Protein AF-A0A9E4J8Y2-F1 (afdb_monomer_lite)

Sequence (216 aa):
MSAHEHIAGLGPKTTKPQLNTAADLRTLRLSPTEGFVLSRVDGYTSYGDICNLTGLGAPATLDILKKLKAVGVIFNPGEVPIVPSPIPAPAPPPPAPEPPARGRKPTAPPDSVLARLDDGSPVDPVALEEGPDLDELVKMRLLRVSRRLPSLAPHELLGVPADADAKTLKKAYFAASKELHPDRFFGKNLGTFRSLLERLFRAISEAFETLEKKHG

pLDDT: mean 73.36, std 14.04, range [34.84, 87.12]

Structure (mmCIF, N/CA/C/O backbone):
data_AF-A0A9E4J8Y2-F1
#
_entry.id   AF-A0A9E4J8Y2-F1
#
loop_
_atom_site.group_PDB
_atom_site.id
_atom_site.type_symbol
_atom_site.label_atom_id
_atom_site.label_alt_id
_atom_site.label_comp_id
_atom_site.label_asym_id
_atom_site.label_entity_id
_atom_site.label_seq_id
_atom_site.pdbx_PDB_ins_code
_atom_site.Cartn_x
_atom_site.Cartn_y
_atom_site.Cartn_z
_atom_site.occupancy
_atom_site.B_iso_or_equiv
_atom_site.auth_seq_id
_atom_site.auth_comp_id
_atom_site.auth_asym_id
_atom_site.auth_atom_id
_atom_site.pdbx_PDB_model_num
ATOM 1 N N . MET A 1 1 ? -6.313 16.770 44.044 1.00 34.84 1 MET A N 1
ATOM 2 C CA . MET A 1 1 ? -6.998 17.185 42.803 1.00 34.84 1 MET A CA 1
ATOM 3 C C . MET A 1 1 ? -6.290 16.502 41.646 1.00 34.84 1 MET A C 1
ATOM 5 O O . MET A 1 1 ? -5.291 17.019 41.166 1.00 34.84 1 MET A O 1
ATOM 9 N N . SER A 1 2 ? -6.706 15.288 41.289 1.00 37.28 2 SER A N 1
ATOM 10 C CA . SER A 1 2 ? -6.032 14.524 40.235 1.00 37.28 2 SER A CA 1
ATOM 11 C C . SER A 1 2 ? -6.645 14.915 38.901 1.00 37.28 2 SER A C 1
ATOM 13 O O . SER A 1 2 ? -7.826 14.670 38.668 1.00 37.28 2 SER A O 1
ATOM 15 N N . ALA A 1 3 ? -5.854 15.611 38.088 1.00 40.41 3 ALA A N 1
ATOM 16 C CA . ALA A 1 3 ? -6.246 16.117 36.786 1.00 40.41 3 ALA A CA 1
ATOM 17 C C . ALA A 1 3 ? -6.870 14.995 35.948 1.00 40.41 3 ALA A C 1
ATOM 19 O O . ALA A 1 3 ? -6.251 13.956 35.718 1.00 40.41 3 ALA A O 1
ATOM 20 N N . HIS A 1 4 ? -8.105 15.207 35.502 1.00 47.97 4 HIS A N 1
ATOM 21 C CA . HIS A 1 4 ? -8.747 14.366 34.506 1.00 47.97 4 HIS A CA 1
ATOM 22 C C . HIS A 1 4 ? -7.995 14.550 33.184 1.00 47.97 4 HIS A C 1
ATOM 24 O O . HIS A 1 4 ? -8.364 15.388 32.365 1.00 47.97 4 HIS A O 1
ATOM 30 N N . GLU A 1 5 ? -6.897 13.817 32.996 1.00 63.47 5 GLU A N 1
ATOM 31 C CA . GLU A 1 5 ? -6.204 13.798 31.715 1.00 63.47 5 GLU A CA 1
ATOM 32 C C . GLU A 1 5 ? -7.178 13.282 30.655 1.00 63.47 5 GLU A C 1
ATOM 34 O O . GLU A 1 5 ? -7.681 12.156 30.711 1.00 63.47 5 GLU A O 1
ATOM 39 N N . HIS A 1 6 ? -7.481 14.158 29.710 1.00 68.25 6 HIS A N 1
ATOM 40 C CA . HIS A 1 6 ? -8.411 13.910 28.629 1.00 68.25 6 HIS A CA 1
ATOM 41 C C . HIS A 1 6 ? -7.607 13.547 27.381 1.00 68.25 6 HIS A C 1
ATOM 43 O O . HIS A 1 6 ? -6.711 14.288 26.978 1.00 68.25 6 HIS A O 1
ATOM 49 N N . ILE A 1 7 ? -7.907 12.409 26.760 1.00 69.06 7 ILE A N 1
ATOM 50 C CA . ILE A 1 7 ? -7.276 11.987 25.512 1.00 69.06 7 ILE A CA 1
ATOM 51 C C . ILE A 1 7 ? -8.151 12.449 24.350 1.00 69.06 7 ILE A C 1
ATOM 53 O O . ILE A 1 7 ? -9.291 12.001 24.200 1.00 69.06 7 ILE A O 1
ATOM 57 N N . ALA A 1 8 ? -7.596 13.288 23.476 1.00 66.31 8 ALA A N 1
ATOM 58 C CA . ALA A 1 8 ? -8.262 13.686 22.241 1.00 66.31 8 ALA A CA 1
ATOM 59 C C . ALA A 1 8 ? -8.677 12.449 21.412 1.00 66.31 8 ALA A C 1
ATOM 61 O O . ALA A 1 8 ? -7.833 11.631 21.041 1.00 66.31 8 ALA A O 1
ATOM 62 N N . GLY A 1 9 ? -9.980 12.307 21.146 1.00 65.25 9 GLY A N 1
ATOM 63 C CA . GLY A 1 9 ? -10.568 11.217 20.352 1.00 65.25 9 GLY A CA 1
ATOM 64 C C . GLY A 1 9 ? -11.009 9.967 21.131 1.00 65.25 9 GLY A C 1
ATOM 65 O O . GLY A 1 9 ? -11.830 9.208 20.622 1.00 65.25 9 GLY A O 1
ATOM 66 N N . LEU A 1 10 ? -10.538 9.760 22.367 1.00 70.88 10 LEU A N 1
ATOM 67 C CA . LEU A 1 10 ? -10.925 8.609 23.208 1.00 70.88 10 LEU A CA 1
ATOM 68 C C . LEU A 1 10 ? -11.749 9.018 24.435 1.00 70.88 10 LEU A C 1
ATOM 70 O O . LEU A 1 10 ? -12.584 8.239 24.895 1.00 70.88 10 LEU A O 1
ATOM 74 N N . GLY A 1 11 ? -11.578 10.255 24.910 1.00 74.06 11 GLY A N 1
ATOM 75 C CA . GLY A 1 11 ? -12.232 10.777 26.105 1.00 74.06 11 GLY A CA 1
ATOM 76 C C . GLY A 1 11 ? -11.319 10.719 27.338 1.00 74.06 11 GLY A C 1
ATOM 77 O O . GLY A 1 11 ? -10.093 10.718 27.202 1.00 74.06 11 GLY A O 1
ATOM 78 N N . PRO A 1 12 ? -11.881 10.705 28.557 1.00 78.06 12 PRO A N 1
ATOM 79 C CA . PRO A 1 12 ? -11.105 10.634 29.795 1.00 78.06 12 PRO A CA 1
ATOM 80 C C . PRO A 1 12 ? -10.169 9.416 29.833 1.00 78.06 12 PRO A C 1
ATOM 82 O O . PRO A 1 12 ? -10.586 8.307 29.506 1.00 78.06 12 PRO A O 1
ATOM 85 N N . LYS A 1 13 ? -8.931 9.569 30.326 1.00 76.38 13 LYS A N 1
ATOM 86 C CA . LYS A 1 13 ? -8.021 8.424 30.558 1.00 76.38 13 LYS A CA 1
ATOM 87 C C . LYS A 1 13 ? -8.615 7.354 31.480 1.00 76.38 13 LYS A C 1
ATOM 89 O O . LYS A 1 13 ? -8.242 6.191 31.380 1.00 76.38 13 LYS A O 1
ATOM 94 N N . THR A 1 14 ? -9.536 7.744 32.360 1.00 79.56 14 THR A N 1
ATOM 95 C CA . THR A 1 14 ? -10.239 6.860 33.301 1.00 79.56 14 THR A CA 1
ATOM 96 C C . THR A 1 14 ? -11.396 6.089 32.664 1.00 79.56 14 THR A C 1
ATOM 98 O O . THR A 1 14 ? -11.996 5.234 33.318 1.00 79.56 14 THR A O 1
ATOM 101 N N . THR A 1 15 ? -11.733 6.374 31.405 1.00 81.75 15 THR A N 1
ATOM 102 C CA . THR A 1 15 ? -12.774 5.655 30.677 1.00 81.75 15 THR A CA 1
ATOM 103 C C . THR A 1 15 ? -12.332 4.225 30.403 1.00 81.75 15 THR A C 1
ATOM 105 O O . THR A 1 15 ? -11.185 3.975 30.033 1.00 81.75 15 THR A O 1
ATOM 108 N N . LYS A 1 16 ? -13.263 3.292 30.604 1.00 85.56 16 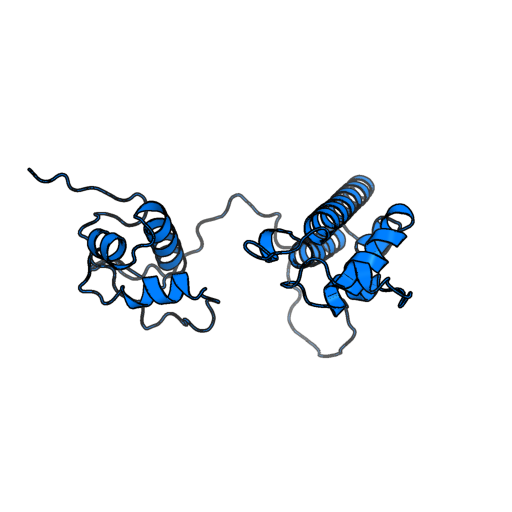LYS A N 1
ATOM 109 C CA . LYS A 1 16 ? -13.059 1.853 30.444 1.00 85.56 16 LYS A CA 1
ATOM 110 C C . LYS A 1 16 ? -13.627 1.405 29.101 1.00 85.56 16 LYS A C 1
ATOM 112 O O . LYS A 1 16 ? -14.838 1.200 29.031 1.00 85.56 16 LYS A O 1
ATOM 117 N N . PRO A 1 17 ? -12.820 1.330 28.030 1.00 84.44 17 PRO A N 1
ATOM 118 C CA . PRO A 1 17 ? -13.317 0.906 26.728 1.00 84.44 17 PRO A CA 1
ATOM 119 C C . PRO A 1 17 ? -13.880 -0.513 26.787 1.00 84.44 17 PRO A C 1
ATOM 121 O O . PRO A 1 17 ? -13.331 -1.386 27.459 1.00 84.44 17 PRO A O 1
ATOM 124 N N . GLN A 1 18 ? -14.956 -0.740 26.045 1.00 82.19 18 GLN A N 1
ATOM 125 C CA . GLN A 1 18 ? -15.570 -2.047 25.858 1.00 82.19 18 GLN A CA 1
ATOM 126 C C . GLN A 1 18 ? -15.318 -2.541 24.438 1.00 82.19 18 GLN A C 1
ATOM 128 O O . GLN A 1 18 ? -15.310 -1.759 23.486 1.00 82.19 18 GLN A O 1
ATOM 133 N N . LEU A 1 19 ? -15.104 -3.849 24.305 1.00 81.19 19 LEU A N 1
ATOM 134 C CA . LEU A 1 19 ? -14.936 -4.506 23.017 1.00 81.19 19 LEU A CA 1
ATOM 135 C C . LEU A 1 19 ? -16.291 -4.674 22.327 1.00 81.19 19 LEU A C 1
ATOM 137 O O . LEU A 1 19 ? -17.228 -5.230 22.900 1.00 81.19 19 LEU A O 1
ATOM 141 N N . ASN A 1 20 ? -16.370 -4.262 21.065 1.00 79.56 20 ASN A N 1
ATOM 142 C CA . ASN A 1 20 ? -17.491 -4.567 20.192 1.00 79.56 20 ASN A CA 1
ATOM 143 C C . ASN A 1 20 ? -17.433 -6.033 19.767 1.00 79.56 20 ASN A C 1
ATOM 145 O O . ASN A 1 20 ? -16.730 -6.402 18.829 1.00 79.56 20 ASN A O 1
ATOM 149 N N . THR A 1 21 ? -18.211 -6.868 20.448 1.00 68.94 21 THR A N 1
ATOM 150 C CA . THR A 1 21 ? -18.338 -8.296 20.136 1.00 68.94 21 THR A CA 1
ATOM 151 C C . THR A 1 21 ? -18.982 -8.560 18.774 1.00 68.94 21 THR A C 1
ATOM 153 O O . THR A 1 21 ? -18.827 -9.656 18.242 1.00 68.94 21 THR A O 1
ATOM 156 N N . ALA A 1 22 ? -19.665 -7.571 18.184 1.00 65.75 22 ALA A N 1
ATOM 157 C CA . ALA A 1 22 ? -20.210 -7.654 16.830 1.00 65.75 22 ALA A CA 1
ATOM 158 C C . ALA A 1 22 ? -19.190 -7.280 15.739 1.00 65.75 22 ALA A C 1
ATOM 160 O O . ALA A 1 22 ? -19.464 -7.483 14.556 1.00 65.75 22 ALA A O 1
ATOM 161 N N . ALA A 1 23 ? -18.026 -6.729 16.102 1.00 67.31 23 ALA A N 1
ATOM 162 C CA . ALA A 1 23 ? -16.981 -6.411 15.138 1.00 67.31 23 ALA A CA 1
ATOM 163 C C . ALA A 1 23 ? -16.259 -7.689 14.685 1.00 67.31 23 ALA A C 1
ATOM 165 O O . ALA A 1 23 ? -15.755 -8.460 15.504 1.00 67.31 23 ALA A O 1
ATOM 166 N N . ASP A 1 24 ? -16.157 -7.900 13.370 1.00 68.19 24 ASP A N 1
ATOM 167 C CA . ASP A 1 24 ? -15.422 -9.045 12.833 1.00 68.19 24 ASP A CA 1
ATOM 168 C C . ASP A 1 24 ? -13.910 -8.777 12.826 1.00 68.19 24 ASP A C 1
ATOM 170 O O . ASP A 1 24 ? -13.328 -8.277 11.856 1.00 68.19 24 ASP A O 1
ATOM 174 N N . LEU A 1 25 ? -13.263 -9.166 13.924 1.00 66.31 25 LEU A N 1
ATOM 175 C CA . LEU A 1 25 ? -11.817 -9.056 14.124 1.00 66.31 25 LEU A CA 1
ATOM 176 C C . LEU A 1 25 ? -10.987 -9.814 13.079 1.00 66.31 25 LEU A C 1
ATOM 178 O O . LEU A 1 25 ? -9.799 -9.541 12.955 1.00 66.31 25 LEU A O 1
ATOM 182 N N . ARG A 1 26 ? -11.565 -10.765 12.329 1.00 60.31 26 ARG A N 1
ATOM 183 C CA . ARG A 1 26 ? -10.839 -11.508 11.280 1.00 60.31 26 ARG A CA 1
ATOM 184 C C . ARG A 1 26 ? -10.662 -10.684 10.010 1.00 60.31 26 ARG A C 1
ATOM 186 O O . ARG A 1 26 ? -9.746 -10.940 9.230 1.00 60.31 26 ARG A O 1
ATOM 193 N N . THR A 1 27 ? -11.544 -9.711 9.798 1.00 57.59 27 THR A N 1
ATOM 194 C CA . THR A 1 27 ? -11.498 -8.809 8.641 1.00 57.59 27 THR A CA 1
ATOM 195 C C . THR A 1 27 ? -10.563 -7.628 8.881 1.00 57.59 27 THR A C 1
ATOM 197 O O . THR A 1 27 ? -9.881 -7.184 7.953 1.00 57.59 27 THR A O 1
ATOM 200 N N . LEU A 1 28 ? -10.439 -7.181 10.136 1.00 65.69 28 LEU A N 1
ATOM 201 C CA . LEU A 1 28 ? -9.354 -6.307 10.557 1.00 65.69 28 LEU A CA 1
ATOM 202 C C . LEU A 1 28 ? -8.075 -7.135 10.595 1.00 65.69 28 LEU A C 1
ATOM 204 O O . LEU A 1 28 ? -7.859 -7.927 11.502 1.00 65.69 28 LEU A O 1
ATOM 208 N N . ARG A 1 29 ? -7.196 -6.960 9.613 1.00 67.50 29 ARG A N 1
ATOM 209 C CA . ARG A 1 29 ? -5.828 -7.498 9.649 1.00 67.50 29 ARG A CA 1
ATOM 210 C C . ARG A 1 29 ? -5.037 -6.819 10.782 1.00 67.50 29 ARG A C 1
ATOM 212 O O . ARG A 1 29 ? -4.222 -5.946 10.511 1.00 67.50 29 ARG A O 1
ATOM 219 N N . LEU A 1 30 ? -5.311 -7.185 12.034 1.00 74.62 30 LEU A N 1
ATOM 220 C CA . LEU A 1 30 ? -4.632 -6.659 13.214 1.00 74.62 30 LEU A CA 1
ATOM 221 C C . LEU A 1 30 ? -3.191 -7.168 13.240 1.00 74.62 30 LEU A C 1
ATOM 223 O O . LEU A 1 30 ? -2.932 -8.358 13.045 1.00 74.62 30 LEU A O 1
ATOM 227 N N . SER A 1 31 ? -2.252 -6.272 13.512 1.00 77.69 31 SER A N 1
ATOM 228 C CA . SER A 1 31 ? -0.890 -6.658 13.877 1.00 77.69 31 SER A CA 1
ATOM 229 C C . SER A 1 31 ? -0.869 -7.363 15.246 1.00 77.69 31 SER A C 1
ATOM 231 O O . SER A 1 31 ? -1.790 -7.181 16.048 1.00 77.69 31 SER A O 1
ATOM 233 N N . PRO A 1 32 ? 0.188 -8.134 15.573 1.00 76.44 32 PRO A N 1
ATOM 234 C CA . PRO A 1 32 ? 0.332 -8.749 16.897 1.00 76.44 32 PRO A CA 1
ATOM 235 C C . PRO A 1 32 ? 0.245 -7.731 18.042 1.00 76.44 32 PRO A C 1
ATOM 237 O O . PRO A 1 32 ? -0.377 -7.997 19.067 1.00 76.44 32 PRO A O 1
ATOM 240 N N . THR A 1 33 ? 0.811 -6.538 17.839 1.00 78.50 33 THR A N 1
ATOM 241 C CA . THR A 1 33 ? 0.774 -5.433 18.802 1.00 78.50 33 THR A CA 1
ATOM 242 C C . THR A 1 33 ? -0.643 -4.898 18.995 1.00 78.50 33 THR A C 1
ATOM 244 O O . THR A 1 33 ? -1.082 -4.712 20.126 1.00 78.50 33 THR A O 1
ATOM 247 N N . GLU A 1 34 ? -1.393 -4.692 17.911 1.00 80.94 34 GLU A N 1
ATOM 248 C CA . GLU A 1 34 ? -2.788 -4.238 17.989 1.00 80.94 34 GLU A CA 1
ATOM 249 C C . GLU A 1 34 ? -3.694 -5.297 18.619 1.00 80.94 34 GLU A C 1
ATOM 251 O O . GLU A 1 34 ? -4.524 -4.959 19.458 1.00 80.94 34 GLU A O 1
ATOM 256 N N . GLY A 1 35 ? -3.498 -6.575 18.281 1.00 81.88 35 GLY A N 1
ATOM 257 C CA . GLY A 1 35 ? -4.209 -7.690 18.907 1.00 81.88 35 GLY A CA 1
ATOM 258 C C . GLY A 1 35 ? -3.924 -7.799 20.406 1.00 81.88 35 GLY A C 1
ATOM 259 O O . GLY A 1 35 ? -4.837 -8.056 21.186 1.00 81.88 35 GLY A O 1
ATOM 260 N N . PHE A 1 36 ? -2.686 -7.531 20.826 1.00 82.12 36 PHE A N 1
ATOM 261 C CA . PHE A 1 36 ? -2.307 -7.507 22.238 1.00 82.12 36 PHE A CA 1
ATOM 262 C C . PHE A 1 36 ? -2.915 -6.322 22.997 1.00 82.12 36 PHE A C 1
ATOM 264 O O . PHE A 1 36 ? -3.416 -6.503 24.102 1.00 82.12 36 PHE A O 1
ATOM 271 N N . VAL A 1 37 ? -2.919 -5.114 22.422 1.00 84.75 37 VAL A N 1
ATOM 272 C CA . VAL A 1 37 ? -3.604 -3.960 23.035 1.00 84.75 37 VAL A CA 1
ATOM 273 C C . VAL A 1 37 ? -5.108 -4.222 23.117 1.00 84.75 37 VAL A C 1
ATOM 275 O O . VAL A 1 37 ? -5.716 -3.977 24.157 1.00 84.75 37 VAL A O 1
ATOM 278 N N . LEU A 1 38 ? -5.699 -4.781 22.058 1.00 83.06 38 LEU A N 1
ATOM 279 C CA . LEU A 1 38 ? -7.112 -5.146 22.014 1.00 83.06 38 LEU A CA 1
ATOM 280 C C . LEU A 1 38 ? -7.469 -6.199 23.067 1.00 83.06 38 LEU A C 1
ATOM 282 O O . LEU A 1 38 ? -8.517 -6.094 23.694 1.00 83.06 38 LEU A O 1
ATOM 286 N N . SER A 1 39 ? -6.588 -7.169 23.328 1.00 81.75 39 SER A N 1
ATOM 287 C CA . SER A 1 39 ? -6.814 -8.178 24.368 1.00 81.75 39 SER A CA 1
ATOM 288 C C . SER A 1 39 ? -6.836 -7.594 25.785 1.00 81.75 39 SER A C 1
ATOM 290 O O . SER A 1 39 ? -7.228 -8.294 26.714 1.00 81.75 39 SER A O 1
ATOM 292 N N . ARG A 1 40 ? -6.380 -6.347 25.981 1.00 84.31 40 ARG A N 1
ATOM 293 C CA . ARG A 1 40 ? -6.486 -5.615 27.257 1.00 84.31 40 ARG A CA 1
ATOM 294 C C . ARG A 1 40 ? -7.765 -4.785 27.365 1.00 84.31 40 ARG A C 1
ATOM 296 O O . ARG A 1 40 ? -8.027 -4.225 28.424 1.00 84.31 40 ARG A O 1
ATOM 303 N N . VAL A 1 41 ? -8.552 -4.697 26.293 1.00 84.12 41 VAL A N 1
ATOM 304 C CA . VAL A 1 41 ? -9.855 -4.028 26.277 1.00 84.12 41 VAL A CA 1
ATOM 305 C C . VAL A 1 41 ? -10.921 -5.036 26.702 1.00 84.12 41 VAL A C 1
ATOM 307 O O . VAL A 1 41 ? -11.564 -5.686 25.884 1.00 84.12 41 VAL A O 1
ATOM 310 N N . ASP A 1 42 ? -11.075 -5.183 28.013 1.00 78.81 42 ASP A N 1
ATOM 311 C CA . ASP A 1 42 ? -11.992 -6.127 28.660 1.00 78.81 42 ASP A CA 1
ATOM 312 C C . ASP A 1 42 ? -13.250 -5.459 29.247 1.00 78.81 42 ASP A C 1
ATOM 314 O O . ASP A 1 42 ? -14.117 -6.138 29.793 1.00 78.81 42 ASP A O 1
ATOM 318 N N . GLY A 1 43 ? -13.369 -4.129 29.150 1.00 79.81 43 GLY A N 1
ATOM 319 C CA . GLY A 1 43 ? -14.459 -3.354 29.754 1.00 79.81 43 GLY A CA 1
ATOM 320 C C . GLY A 1 43 ? -14.239 -2.958 31.218 1.00 79.81 43 GLY A C 1
ATOM 321 O O . GLY A 1 43 ? -15.012 -2.156 31.748 1.00 79.81 43 GLY A O 1
ATOM 322 N N . TYR A 1 44 ? -13.186 -3.459 31.871 1.00 79.50 44 TYR A N 1
ATOM 323 C CA . TYR A 1 44 ? -12.857 -3.155 33.270 1.00 79.50 44 TYR A CA 1
ATOM 324 C C . TYR A 1 44 ? -11.597 -2.298 33.407 1.00 79.50 44 TYR A C 1
ATOM 326 O O . TYR A 1 44 ? -11.490 -1.522 34.365 1.00 79.50 44 TYR A O 1
ATOM 334 N N . THR A 1 45 ? -10.697 -2.391 32.431 1.00 82.00 45 THR A N 1
ATOM 335 C CA . THR A 1 45 ? -9.419 -1.678 32.370 1.00 82.00 45 THR A CA 1
ATOM 336 C C . THR A 1 45 ? -9.592 -0.293 31.739 1.00 82.00 45 THR A C 1
ATOM 338 O O . THR A 1 45 ? -10.234 -0.160 30.699 1.00 82.00 45 THR A O 1
ATOM 341 N N . SER A 1 46 ? -9.042 0.762 32.356 1.00 85.81 46 SER A N 1
ATOM 342 C CA . SER A 1 46 ? -9.116 2.126 31.806 1.00 85.81 46 SER A CA 1
ATOM 343 C C . SER A 1 46 ? -8.056 2.391 30.730 1.00 85.81 46 SER A C 1
ATOM 345 O O . SER A 1 46 ? -7.030 1.715 30.695 1.00 85.81 46 SER A O 1
ATOM 347 N N . TYR A 1 47 ? -8.243 3.398 29.867 1.00 82.94 47 TYR A N 1
ATOM 348 C CA . TYR A 1 47 ? -7.229 3.770 28.863 1.00 82.94 47 TYR A CA 1
ATOM 349 C C . TYR A 1 47 ? -5.846 4.045 29.475 1.00 82.94 47 TYR A C 1
ATOM 351 O O . TYR A 1 47 ? -4.828 3.663 28.895 1.00 82.94 47 TYR A O 1
ATOM 359 N N . GLY A 1 48 ? -5.803 4.683 30.649 1.00 78.38 48 GLY A N 1
ATOM 360 C CA . GLY A 1 48 ? -4.562 4.903 31.393 1.00 78.38 48 GLY A CA 1
ATOM 361 C C . GLY A 1 48 ? -3.913 3.592 31.843 1.00 78.38 48 GLY A C 1
ATOM 362 O O . GLY A 1 48 ? -2.718 3.391 31.626 1.00 78.38 48 GLY A O 1
ATOM 363 N N . ASP A 1 49 ? -4.705 2.668 32.385 1.00 80.62 49 ASP A N 1
ATOM 364 C CA . ASP A 1 49 ? -4.211 1.364 32.840 1.00 80.62 49 ASP A CA 1
ATOM 365 C C . ASP A 1 49 ? -3.737 0.495 31.667 1.00 80.62 49 ASP A C 1
ATOM 367 O O . ASP A 1 49 ? -2.696 -0.151 31.763 1.00 80.62 49 ASP A O 1
ATOM 371 N N . ILE A 1 50 ? -4.423 0.543 30.518 1.00 83.56 50 ILE A N 1
ATOM 372 C CA . ILE A 1 50 ? -4.003 -0.149 29.287 1.00 83.56 50 ILE A CA 1
ATOM 373 C C . ILE A 1 50 ? -2.628 0.360 28.824 1.00 83.56 50 ILE A C 1
ATOM 375 O O . ILE A 1 50 ? -1.771 -0.432 28.425 1.00 83.56 50 ILE A O 1
ATOM 379 N N . CYS A 1 51 ? -2.371 1.669 28.911 1.00 79.69 51 CYS A N 1
ATOM 380 C CA . CYS A 1 51 ? -1.062 2.238 28.570 1.00 79.69 51 CYS A CA 1
ATOM 381 C C . CYS A 1 51 ? 0.049 1.720 29.495 1.00 79.69 51 CYS A C 1
ATOM 383 O O . CYS A 1 51 ? 1.129 1.378 29.016 1.00 79.69 51 CYS A O 1
ATOM 385 N N . ASN A 1 52 ? -0.229 1.599 30.795 1.00 79.25 52 ASN A N 1
ATOM 386 C CA . ASN A 1 52 ? 0.725 1.073 31.775 1.00 79.25 52 ASN A CA 1
ATOM 387 C C . ASN A 1 52 ? 0.976 -0.435 31.594 1.00 79.25 52 ASN A C 1
ATOM 389 O O . ASN A 1 52 ? 2.104 -0.900 31.724 1.00 79.25 52 ASN A O 1
ATOM 393 N N . LEU A 1 53 ? -0.065 -1.199 31.256 1.00 76.12 53 LEU A N 1
ATOM 394 C CA . LEU A 1 53 ? -0.024 -2.660 31.135 1.00 76.12 53 LEU A CA 1
ATOM 395 C C . LEU A 1 53 ? 0.604 -3.173 29.835 1.00 76.12 53 LEU A C 1
ATOM 397 O O . LEU A 1 53 ? 1.016 -4.333 29.774 1.00 76.12 53 LEU A O 1
ATOM 401 N N . THR A 1 54 ? 0.621 -2.352 28.786 1.00 76.62 54 THR A N 1
ATOM 402 C CA . THR A 1 54 ? 1.123 -2.753 27.464 1.00 76.62 54 THR A CA 1
ATOM 403 C C . THR A 1 54 ? 2.634 -2.589 27.333 1.00 76.62 54 THR A C 1
ATOM 405 O O . THR A 1 54 ? 3.233 -3.249 26.493 1.00 76.62 54 THR A O 1
ATOM 408 N N . GLY A 1 55 ? 3.263 -1.733 28.149 1.00 74.00 55 GLY A N 1
ATOM 409 C CA . GLY A 1 55 ? 4.713 -1.486 28.120 1.00 74.00 55 GLY A CA 1
ATOM 410 C C . GLY A 1 55 ? 5.227 -0.796 26.846 1.00 74.00 55 GLY A C 1
ATOM 411 O O . GLY A 1 55 ? 6.415 -0.517 26.743 1.00 74.00 55 GLY A O 1
ATOM 412 N N . LEU A 1 56 ? 4.339 -0.487 25.893 1.00 72.06 56 LEU A N 1
ATOM 413 C CA . LEU A 1 56 ? 4.643 0.160 24.608 1.00 72.06 56 LEU A CA 1
ATOM 414 C C . LEU A 1 56 ? 4.799 1.686 24.729 1.00 72.06 56 LEU A C 1
ATOM 416 O O . LEU A 1 56 ? 5.248 2.347 23.795 1.00 72.06 56 LEU A O 1
ATOM 420 N N . GLY A 1 57 ? 4.415 2.245 25.878 1.00 75.25 57 GLY A N 1
ATOM 421 C CA . GLY A 1 57 ? 4.359 3.679 26.125 1.00 75.25 57 GLY A CA 1
ATOM 422 C C . GLY A 1 57 ? 3.010 4.295 25.746 1.00 75.25 57 GLY A C 1
ATOM 423 O O . GLY A 1 57 ? 2.330 3.866 24.814 1.00 75.25 57 GLY A O 1
ATOM 424 N N . ALA A 1 58 ? 2.633 5.350 26.473 1.00 73.00 58 ALA A N 1
ATOM 425 C CA . ALA A 1 58 ? 1.367 6.053 26.282 1.00 73.00 58 ALA A CA 1
ATOM 426 C C . ALA A 1 58 ? 1.082 6.482 24.823 1.00 73.00 58 ALA A C 1
ATOM 428 O O . ALA A 1 58 ? -0.015 6.200 24.354 1.00 73.00 58 ALA A O 1
ATOM 429 N N . PRO A 1 59 ? 1.998 7.112 24.058 1.00 74.62 59 PRO A N 1
ATOM 430 C CA . PRO A 1 59 ? 1.648 7.601 22.720 1.00 74.62 59 PRO A CA 1
ATOM 431 C C . PRO A 1 59 ? 1.310 6.469 21.737 1.00 74.62 59 PRO A C 1
ATOM 433 O O . PRO A 1 59 ? 0.292 6.542 21.052 1.00 74.62 59 PRO A O 1
ATOM 436 N N . ALA A 1 60 ? 2.100 5.391 21.725 1.00 76.38 60 ALA A N 1
ATOM 437 C CA . ALA A 1 60 ? 1.892 4.262 20.821 1.00 76.38 60 ALA A CA 1
ATOM 438 C C . ALA A 1 60 ? 0.588 3.507 21.130 1.00 76.38 60 ALA A C 1
ATOM 440 O O . ALA A 1 60 ? -0.195 3.207 20.226 1.00 76.38 60 ALA A O 1
ATOM 441 N N . THR A 1 61 ? 0.317 3.243 22.412 1.00 82.06 61 THR A N 1
ATOM 442 C CA . THR A 1 61 ? -0.906 2.549 22.837 1.00 82.06 61 THR A CA 1
ATOM 443 C C . THR A 1 61 ? -2.153 3.382 22.545 1.00 82.06 61 THR A C 1
ATOM 445 O O . THR A 1 61 ? -3.160 2.844 22.083 1.00 82.06 61 THR A O 1
ATOM 448 N N . LEU A 1 62 ? -2.092 4.702 22.740 1.00 81.50 62 LEU A N 1
ATOM 449 C CA . LEU A 1 62 ? -3.211 5.597 22.440 1.00 81.50 62 LEU A CA 1
ATOM 450 C C . LEU A 1 62 ? -3.525 5.665 20.943 1.00 81.50 62 LEU A C 1
ATOM 452 O O . LEU A 1 62 ? -4.701 5.695 20.584 1.00 81.50 62 LEU A O 1
ATOM 456 N N . ASP A 1 63 ? -2.521 5.651 20.067 1.00 81.06 63 ASP A N 1
ATOM 457 C CA . ASP A 1 63 ? -2.758 5.630 18.619 1.00 81.06 63 ASP A CA 1
ATOM 458 C C . ASP A 1 63 ? -3.416 4.328 18.155 1.00 81.06 63 ASP A C 1
ATOM 460 O O . ASP A 1 63 ? -4.316 4.357 17.312 1.00 81.06 63 ASP A O 1
ATOM 464 N N . ILE A 1 64 ? -3.043 3.194 18.751 1.00 82.31 64 ILE A N 1
ATOM 465 C CA . ILE A 1 64 ? -3.710 1.910 18.505 1.00 82.31 64 ILE A CA 1
ATOM 466 C C . ILE A 1 64 ? -5.168 1.966 18.976 1.00 82.31 64 ILE A C 1
ATOM 468 O O . ILE A 1 64 ? -6.075 1.629 18.215 1.00 82.31 64 ILE A O 1
ATOM 472 N N . LEU A 1 65 ? -5.422 2.447 20.195 1.00 83.69 65 LEU A N 1
ATOM 473 C CA . LEU A 1 65 ? -6.778 2.567 20.741 1.00 83.69 65 LEU A CA 1
ATOM 474 C C . LEU A 1 65 ? -7.661 3.498 19.894 1.00 83.69 65 LEU A C 1
ATOM 476 O O . LEU A 1 65 ? -8.820 3.175 19.637 1.00 83.69 65 LEU A O 1
ATOM 480 N N . LYS A 1 66 ? -7.120 4.615 19.387 1.00 81.31 66 LYS A N 1
ATOM 481 C CA . LYS A 1 66 ? -7.836 5.513 18.460 1.00 81.31 66 LYS A CA 1
ATOM 482 C C . LYS A 1 66 ? -8.224 4.805 17.169 1.00 81.31 66 LYS A C 1
ATOM 484 O O . LYS A 1 66 ? -9.363 4.942 16.729 1.00 81.31 66 LYS A O 1
ATOM 489 N N . LYS 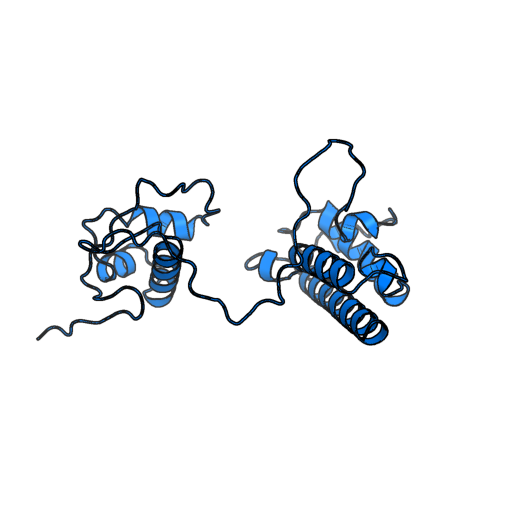A 1 67 ? -7.304 4.038 16.575 1.00 79.88 67 LYS A N 1
ATOM 490 C CA . LYS A 1 67 ? -7.588 3.243 15.371 1.00 79.88 67 LYS A CA 1
ATOM 491 C C . LYS A 1 67 ? -8.681 2.211 15.640 1.00 79.88 67 LYS A C 1
ATOM 493 O O . LYS A 1 67 ? -9.637 2.134 14.878 1.00 79.88 67 LYS A O 1
ATOM 498 N N . LEU A 1 68 ? -8.591 1.478 16.749 1.00 81.69 68 LEU A N 1
ATOM 499 C CA . LEU 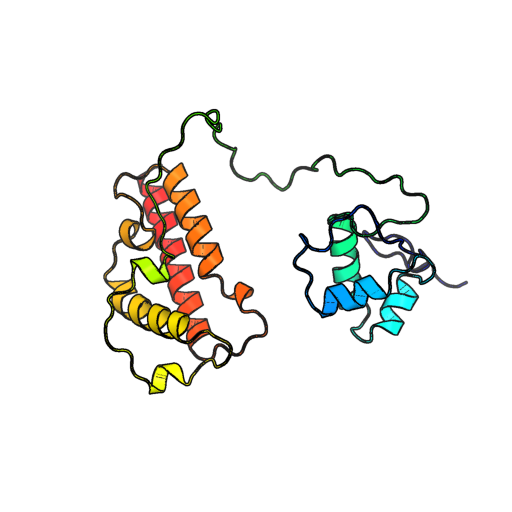A 1 68 ? -9.595 0.481 17.131 1.00 81.69 68 LEU A CA 1
ATOM 500 C C . LEU A 1 68 ? -10.978 1.114 17.352 1.00 81.69 68 LEU A C 1
ATOM 502 O O . LEU A 1 68 ? -11.982 0.541 16.928 1.00 81.69 68 LEU A O 1
ATOM 506 N N . LYS A 1 69 ? -11.041 2.312 17.949 1.00 79.31 69 LYS A N 1
ATOM 507 C CA . LYS A 1 69 ? -12.297 3.058 18.122 1.00 79.31 69 LYS A CA 1
ATOM 508 C C . LYS A 1 69 ? -12.853 3.548 16.783 1.00 79.31 69 LYS A C 1
ATOM 510 O O . LYS A 1 69 ? -14.041 3.395 16.530 1.00 79.31 69 LYS A O 1
ATOM 515 N N . ALA A 1 70 ? -12.003 4.079 15.903 1.00 74.25 70 ALA A N 1
ATOM 516 C CA . ALA A 1 70 ? -12.405 4.569 14.581 1.00 74.25 70 ALA A CA 1
ATOM 517 C C . ALA A 1 70 ? -12.981 3.464 13.682 1.00 74.25 70 ALA A C 1
ATOM 519 O O . ALA A 1 70 ? -13.885 3.715 12.892 1.00 74.25 70 ALA A O 1
ATOM 520 N N . VAL A 1 71 ? -12.478 2.237 13.825 1.00 72.75 71 VAL A N 1
ATOM 521 C CA . VAL A 1 71 ? -12.978 1.065 13.093 1.00 72.75 71 VAL A CA 1
ATOM 522 C C . VAL A 1 71 ? -14.215 0.445 13.771 1.00 72.75 71 VAL A C 1
ATOM 524 O O . VAL A 1 71 ? -14.824 -0.481 13.245 1.00 72.75 71 VAL A O 1
ATOM 527 N N . GLY A 1 72 ? -14.628 0.969 14.929 1.00 73.81 72 GLY A N 1
ATOM 528 C CA . GLY A 1 72 ? -15.803 0.496 15.661 1.00 73.81 72 GLY A CA 1
ATOM 529 C C . GLY A 1 72 ? -15.572 -0.818 16.406 1.00 73.81 72 GLY A C 1
ATOM 530 O O . GLY A 1 72 ? -16.531 -1.514 16.730 1.00 73.81 72 GLY A O 1
ATOM 531 N N . VAL A 1 73 ? -14.314 -1.173 16.675 1.00 81.69 73 VAL A N 1
ATOM 532 C CA . VAL A 1 73 ? -13.950 -2.384 17.423 1.00 81.69 73 VAL A CA 1
ATOM 533 C C . VAL A 1 73 ? -14.030 -2.159 18.928 1.00 81.69 73 VAL A C 1
ATOM 535 O O . VAL A 1 73 ? -14.279 -3.103 19.668 1.00 81.69 73 VAL A O 1
ATOM 538 N N . ILE A 1 74 ? -13.853 -0.923 19.395 1.00 83.19 74 ILE A N 1
ATOM 539 C CA . ILE A 1 74 ? -14.010 -0.563 20.808 1.00 83.19 74 ILE A CA 1
ATOM 540 C C . ILE A 1 74 ? -14.925 0.653 20.951 1.00 83.19 74 ILE A C 1
ATOM 542 O O . ILE A 1 74 ? -14.935 1.527 20.084 1.00 83.19 74 ILE A O 1
ATOM 546 N N . PHE A 1 75 ? -15.673 0.726 22.046 1.00 80.81 75 PHE A N 1
ATOM 547 C CA . PHE A 1 75 ? -16.605 1.816 22.341 1.00 80.81 75 PHE A CA 1
ATOM 548 C C . PHE A 1 75 ? -16.516 2.238 23.809 1.00 80.81 75 PHE A C 1
ATOM 550 O O . PHE A 1 75 ? -16.092 1.462 24.669 1.00 80.81 75 PHE A O 1
ATOM 557 N N . ASN A 1 76 ? -16.892 3.482 24.114 1.00 80.38 76 ASN A N 1
ATOM 558 C CA . ASN A 1 76 ? -16.955 3.938 25.500 1.00 80.38 76 ASN A CA 1
ATOM 559 C C . ASN A 1 76 ? -18.270 3.483 26.166 1.00 80.38 76 ASN A C 1
ATOM 561 O O . ASN A 1 76 ? -19.307 3.406 25.507 1.00 80.38 76 ASN A O 1
ATOM 565 N N . PRO A 1 77 ? -18.272 3.225 27.484 1.00 65.00 77 PRO A N 1
ATOM 566 C CA . PRO A 1 77 ? -19.468 2.824 28.212 1.00 65.00 77 PRO A CA 1
ATOM 567 C C . PRO A 1 77 ? -20.495 3.963 28.177 1.00 65.00 77 PRO A C 1
ATOM 569 O O . PRO A 1 77 ? -20.219 5.067 28.643 1.00 65.00 77 PRO A O 1
ATOM 572 N N . GLY A 1 78 ? -21.667 3.690 27.598 1.00 58.53 78 GLY A N 1
ATOM 573 C CA . GLY A 1 78 ? -22.735 4.674 27.389 1.00 58.53 78 GLY A CA 1
ATOM 574 C C . GLY A 1 78 ? -22.730 5.365 26.018 1.00 58.53 78 GLY A C 1
ATOM 575 O O . GLY A 1 78 ? -23.684 6.076 25.713 1.00 58.53 78 GLY A O 1
ATOM 576 N N . GLU A 1 79 ? -21.722 5.138 25.165 1.00 54.03 79 GLU A N 1
ATOM 577 C CA . GLU A 1 79 ? -21.823 5.470 23.738 1.00 54.03 79 GLU A CA 1
ATOM 578 C C . GLU A 1 79 ? -22.681 4.397 23.050 1.00 54.03 79 GLU A C 1
ATOM 580 O O . GLU A 1 79 ? -22.331 3.217 23.025 1.00 54.03 79 GLU A O 1
ATOM 585 N N . VAL A 1 80 ? -23.823 4.801 22.487 1.00 46.59 80 VAL A N 1
ATOM 586 C CA . VAL A 1 80 ? -24.573 3.964 21.541 1.00 46.59 80 VAL A CA 1
ATOM 587 C C . VAL A 1 80 ? -23.657 3.739 20.333 1.00 46.59 80 VAL A C 1
ATOM 589 O O . VAL A 1 80 ? -23.050 4.720 19.894 1.00 46.59 80 VAL A O 1
ATOM 592 N N . PRO A 1 81 ? -23.523 2.511 19.787 1.00 44.31 81 PRO A N 1
ATOM 593 C CA . PRO A 1 81 ? -22.709 2.281 18.605 1.00 44.31 81 PRO A CA 1
ATOM 594 C C . PRO A 1 81 ? -23.251 3.168 17.490 1.00 44.31 81 PRO A C 1
ATOM 596 O O . PRO A 1 81 ? -24.297 2.891 16.903 1.00 44.31 81 PRO A O 1
ATOM 599 N N . ILE A 1 82 ? -22.560 4.271 17.216 1.00 46.53 82 ILE A N 1
ATOM 600 C CA . ILE A 1 82 ? -22.775 5.012 15.990 1.00 46.53 82 ILE A CA 1
ATOM 601 C C . ILE A 1 82 ? -22.198 4.072 14.943 1.00 46.53 82 ILE A C 1
ATOM 603 O O . ILE A 1 82 ? -20.987 4.041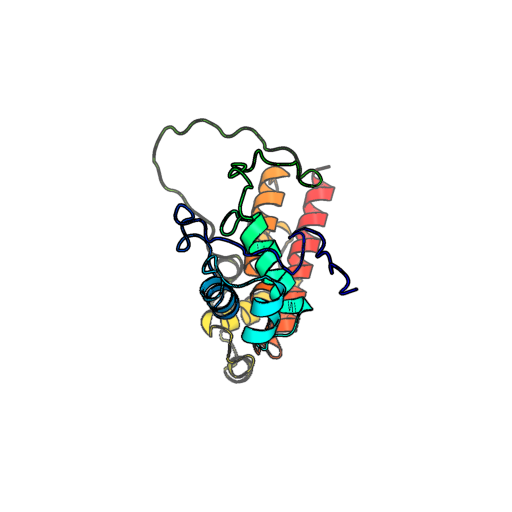 14.734 1.00 46.53 82 ILE A O 1
ATOM 607 N N . VAL A 1 83 ? -23.059 3.238 14.346 1.00 45.19 83 VAL A N 1
ATOM 608 C CA . VAL A 1 83 ? -22.809 2.704 13.006 1.00 45.19 83 VAL A CA 1
ATOM 609 C C . VAL A 1 83 ? -22.291 3.899 12.225 1.00 45.19 83 VAL A C 1
ATOM 611 O O . VAL A 1 83 ? -23.028 4.884 12.132 1.00 45.19 83 VAL A O 1
ATOM 614 N N . PRO A 1 84 ? -21.018 3.909 11.805 1.00 41.81 84 PRO A N 1
ATOM 615 C CA . PRO A 1 84 ? -20.440 5.110 11.250 1.00 41.81 84 PRO A CA 1
ATOM 616 C C . PRO A 1 84 ? -21.218 5.432 9.979 1.00 41.81 84 PRO A C 1
ATOM 618 O O . PRO A 1 84 ? -21.026 4.805 8.941 1.00 41.81 84 PRO A O 1
ATOM 621 N N . SER A 1 85 ? -22.116 6.415 10.064 1.00 43.38 85 SER A N 1
ATOM 622 C CA . SER A 1 85 ? -22.475 7.203 8.899 1.00 43.38 85 SER A CA 1
ATOM 623 C C . SER A 1 85 ? -21.156 7.797 8.418 1.00 43.38 85 SER A C 1
ATOM 625 O O . SER A 1 85 ? -20.467 8.442 9.215 1.00 43.38 85 SER A O 1
ATOM 627 N N . PRO A 1 86 ? -20.739 7.521 7.176 1.00 36.59 86 PRO A N 1
ATOM 628 C CA . PRO A 1 86 ? -19.424 7.904 6.698 1.00 36.59 86 PRO A CA 1
ATOM 629 C C . PRO A 1 86 ? -19.304 9.429 6.755 1.00 36.59 86 PRO A C 1
ATOM 631 O O . PRO A 1 86 ? -19.959 10.145 6.000 1.00 36.59 86 PRO A O 1
ATOM 634 N N . ILE A 1 87 ? -18.484 9.932 7.680 1.00 41.97 87 ILE A N 1
ATOM 635 C CA . ILE A 1 87 ? -18.050 11.330 7.679 1.00 41.97 87 ILE A CA 1
ATOM 636 C C . ILE A 1 87 ? -17.142 11.495 6.446 1.00 41.97 87 ILE A C 1
ATOM 638 O O . ILE A 1 87 ? -16.294 10.627 6.210 1.00 41.97 87 ILE A O 1
ATOM 642 N N . PRO A 1 88 ? -17.310 12.553 5.632 1.00 39.84 88 PRO A N 1
ATOM 643 C CA . PRO A 1 88 ? -16.573 12.696 4.389 1.00 39.84 88 PRO A CA 1
ATOM 644 C C . PRO A 1 88 ? -15.089 12.925 4.686 1.00 39.84 88 PRO A C 1
ATOM 646 O O . PRO A 1 88 ? -14.713 13.882 5.360 1.00 39.84 88 PRO A O 1
ATOM 649 N N . ALA A 1 89 ? -14.247 12.037 4.158 1.00 47.00 89 ALA A N 1
ATOM 650 C CA . ALA A 1 89 ? -12.822 12.281 3.981 1.00 47.00 89 ALA A CA 1
ATOM 651 C C . ALA A 1 89 ? -12.606 13.560 3.136 1.00 47.00 89 ALA A C 1
ATOM 653 O O . ALA A 1 89 ? -13.489 13.896 2.337 1.00 47.00 89 ALA A O 1
ATOM 654 N N . PRO A 1 90 ? -11.456 14.263 3.246 1.00 44.94 90 PRO A N 1
ATOM 655 C CA . PRO A 1 90 ? -11.100 15.288 2.265 1.00 44.94 90 PRO A CA 1
ATOM 656 C C . PRO A 1 90 ? -11.219 14.659 0.874 1.00 44.94 90 PRO A C 1
ATOM 658 O O . PRO A 1 90 ? -10.699 13.566 0.645 1.00 44.94 90 PRO A O 1
ATOM 661 N N . ALA A 1 91 ? -12.028 15.288 0.021 1.00 38.84 91 ALA A N 1
ATOM 662 C CA . ALA A 1 91 ? -12.710 14.618 -1.077 1.00 38.84 91 ALA A CA 1
ATOM 663 C C . ALA A 1 91 ? -11.759 13.773 -1.954 1.00 38.84 91 ALA A C 1
ATOM 665 O O . ALA A 1 91 ? -10.868 14.332 -2.599 1.00 38.84 91 ALA A O 1
ATOM 666 N N . PRO A 1 92 ? -11.951 12.443 -2.034 1.00 49.81 92 PRO A N 1
ATOM 667 C CA . PRO A 1 92 ? -11.408 11.662 -3.136 1.00 49.81 92 PRO A CA 1
ATOM 668 C C . PRO A 1 92 ? -12.112 12.093 -4.441 1.00 49.81 92 PRO A C 1
ATOM 670 O O . PRO A 1 92 ? -13.259 12.548 -4.392 1.00 49.81 92 PRO A O 1
ATOM 673 N N . PRO A 1 93 ? -11.467 11.981 -5.620 1.00 44.62 93 PRO A N 1
ATOM 674 C CA . PRO A 1 93 ? -12.116 12.301 -6.891 1.00 44.62 93 PRO A CA 1
ATOM 675 C C . PRO A 1 93 ? -13.386 11.445 -7.064 1.00 44.62 93 PRO A C 1
ATOM 677 O O . PRO A 1 93 ? -13.436 10.321 -6.556 1.00 44.62 93 PRO A O 1
ATOM 680 N N . PRO A 1 94 ? -14.430 11.961 -7.737 1.00 45.91 94 PRO A N 1
ATOM 681 C CA . PRO A 1 94 ? -15.765 11.379 -7.683 1.00 45.91 94 PRO A CA 1
ATOM 682 C C . PRO A 1 94 ? -15.790 9.934 -8.214 1.00 45.91 94 PRO A C 1
ATOM 684 O O . PRO A 1 94 ? -15.084 9.616 -9.178 1.00 45.91 94 PRO A O 1
ATOM 687 N N . PRO A 1 95 ? -16.618 9.051 -7.624 1.00 46.69 95 PRO A N 1
ATOM 688 C CA . PRO A 1 95 ? -16.807 7.702 -8.123 1.00 46.69 95 PRO A CA 1
ATOM 689 C C . PRO A 1 95 ? -17.571 7.777 -9.445 1.00 46.69 95 PRO A C 1
ATOM 691 O O . PRO A 1 95 ? -18.724 8.199 -9.503 1.00 46.69 95 PRO A O 1
ATOM 694 N N . ALA A 1 96 ? -16.918 7.374 -10.531 1.00 50.25 96 ALA A N 1
ATOM 695 C CA . ALA A 1 96 ? -17.616 7.105 -11.777 1.00 50.25 96 ALA A CA 1
ATOM 696 C C . ALA A 1 96 ? -18.641 5.973 -11.547 1.00 50.25 96 ALA A C 1
ATOM 698 O O . ALA A 1 96 ? -18.321 5.025 -10.826 1.00 50.25 96 ALA A O 1
ATOM 699 N N . PRO A 1 97 ? -19.835 6.037 -12.162 1.00 47.50 97 PRO A N 1
ATOM 700 C CA . PRO A 1 97 ? -20.919 5.102 -11.887 1.00 47.50 97 PRO A CA 1
ATOM 701 C C . PRO A 1 97 ? -20.483 3.662 -12.182 1.00 47.50 97 PRO A C 1
ATOM 703 O O . PRO A 1 97 ? -19.885 3.379 -13.226 1.00 47.50 97 PRO A O 1
ATOM 706 N N . GLU A 1 98 ? -20.761 2.758 -11.245 1.00 45.09 98 GLU A N 1
ATOM 707 C CA . GLU A 1 98 ? -20.650 1.318 -11.467 1.00 45.09 98 GLU A CA 1
ATOM 708 C C . GLU A 1 98 ? -21.795 0.865 -12.391 1.00 45.09 98 GLU A C 1
ATOM 710 O O . GLU A 1 98 ? -22.960 1.154 -12.102 1.00 45.09 98 GLU A O 1
ATOM 715 N N . PRO A 1 99 ? -21.516 0.165 -13.508 1.00 46.09 99 PRO A N 1
ATOM 716 C CA . PRO A 1 99 ? -22.561 -0.497 -14.274 1.00 46.09 99 PRO A CA 1
ATOM 717 C C . PRO A 1 99 ? -23.084 -1.722 -13.501 1.00 46.09 99 PRO A C 1
ATOM 719 O O . PRO A 1 99 ? -22.338 -2.342 -12.737 1.00 46.09 99 PRO A O 1
ATOM 722 N N . PRO A 1 100 ? -24.361 -2.100 -13.688 1.00 49.03 100 PRO A N 1
ATOM 723 C CA . PRO A 1 100 ? -24.987 -3.154 -12.908 1.00 49.03 100 PRO A CA 1
ATOM 724 C C . PRO A 1 10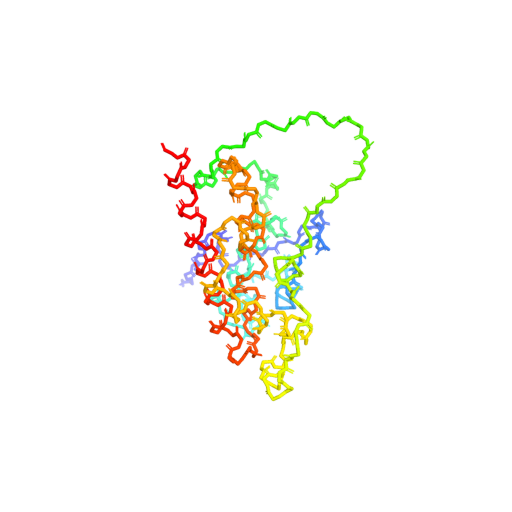0 ? -24.349 -4.512 -13.203 1.00 49.03 100 PRO A C 1
ATOM 726 O O . PRO A 1 100 ? -24.061 -4.858 -14.350 1.00 49.03 100 PRO A O 1
ATOM 729 N N . ALA A 1 101 ? -24.195 -5.308 -12.146 1.00 49.81 101 ALA A N 1
ATOM 730 C CA . ALA A 1 101 ? -23.814 -6.706 -12.221 1.00 49.81 101 ALA A CA 1
ATOM 731 C C . ALA A 1 101 ? -24.771 -7.478 -13.144 1.00 49.81 101 ALA A C 1
ATOM 733 O O . ALA A 1 101 ? -25.899 -7.813 -12.774 1.00 49.81 101 ALA A O 1
ATOM 734 N N . ARG A 1 102 ? -24.314 -7.799 -14.357 1.00 44.50 102 ARG A N 1
ATOM 735 C CA . ARG A 1 102 ? -24.928 -8.833 -15.188 1.00 44.50 102 ARG A CA 1
ATOM 736 C C . ARG A 1 102 ? -23.876 -9.466 -16.096 1.00 44.50 102 ARG A C 1
ATOM 738 O O . ARG A 1 102 ? -23.297 -8.804 -16.944 1.00 44.50 102 ARG A O 1
ATOM 745 N N . GLY A 1 103 ? -23.683 -10.772 -15.918 1.00 36.31 103 GLY A N 1
ATOM 746 C CA . GLY A 1 103 ? -22.985 -11.637 -16.870 1.00 36.31 103 GLY A CA 1
ATOM 747 C C . GLY A 1 103 ? -21.541 -11.969 -16.500 1.00 36.31 103 GLY A C 1
ATOM 748 O O . GLY A 1 103 ? -20.631 -11.167 -16.664 1.00 36.31 103 GLY A O 1
ATOM 749 N N . ARG A 1 104 ? -21.313 -13.214 -16.068 1.00 54.28 104 ARG A N 1
ATOM 750 C CA . ARG A 1 104 ? -19.983 -13.835 -16.094 1.00 54.28 104 ARG A CA 1
ATOM 751 C C . ARG A 1 104 ? -19.452 -13.866 -17.534 1.00 54.28 104 ARG A C 1
ATOM 753 O O . ARG A 1 104 ? -20.123 -14.434 -18.393 1.00 54.28 104 ARG A O 1
ATOM 760 N N . LYS A 1 105 ? -18.209 -13.418 -17.738 1.00 34.91 105 LYS A N 1
ATOM 761 C CA . LYS A 1 105 ? -17.148 -14.174 -18.436 1.00 34.91 105 LYS A CA 1
ATOM 762 C C . LYS A 1 105 ? -15.754 -13.618 -18.068 1.00 34.91 105 LYS A C 1
ATOM 764 O O . LYS A 1 105 ? -15.643 -12.420 -17.829 1.00 34.91 105 LYS A O 1
ATOM 769 N N . PRO A 1 106 ? -14.720 -14.475 -17.955 1.00 62.16 106 PRO A N 1
ATOM 770 C CA . PRO A 1 106 ? -13.413 -14.110 -17.418 1.00 62.16 106 PRO A CA 1
ATOM 771 C C . PRO A 1 106 ? -12.454 -13.668 -18.528 1.00 62.16 106 PRO A C 1
ATOM 773 O O . PRO A 1 106 ? -12.199 -14.442 -19.442 1.00 62.16 106 PRO A O 1
ATOM 776 N N . THR A 1 107 ? -11.860 -12.483 -18.406 1.00 41.91 107 THR A N 1
ATOM 777 C CA . THR A 1 107 ? -10.614 -12.128 -19.107 1.00 41.91 107 THR A CA 1
ATOM 778 C C . THR A 1 107 ? -9.851 -11.120 -18.254 1.00 41.91 107 THR A C 1
ATOM 780 O O . THR A 1 107 ? -10.308 -10.004 -18.022 1.00 41.91 107 THR A O 1
ATOM 783 N N . ALA A 1 108 ? -8.733 -11.587 -17.714 1.00 40.62 108 ALA A N 1
ATOM 784 C CA . ALA A 1 108 ? -7.802 -10.891 -16.837 1.00 40.62 108 ALA A CA 1
ATOM 785 C C . ALA A 1 108 ? -7.068 -9.734 -17.582 1.00 40.62 108 ALA A C 1
ATOM 787 O O . ALA A 1 108 ? -7.256 -9.609 -18.795 1.00 40.62 108 ALA A O 1
ATOM 788 N N . PRO A 1 109 ? -6.182 -8.944 -16.930 1.00 64.31 109 PRO A N 1
ATOM 789 C CA . PRO A 1 109 ? -5.652 -9.163 -15.581 1.00 64.31 109 PRO A CA 1
ATOM 790 C C . PRO A 1 109 ? -5.516 -7.848 -14.749 1.00 64.31 109 PRO A C 1
ATOM 792 O O . PRO A 1 109 ? -6.126 -6.836 -15.091 1.00 64.31 109 PRO A O 1
ATOM 795 N N . PRO A 1 110 ? -4.755 -7.835 -13.640 1.00 50.47 110 PRO A N 1
ATOM 796 C CA . PRO A 1 110 ? -3.335 -7.678 -13.892 1.00 50.47 110 PRO A CA 1
ATOM 797 C C . PRO A 1 110 ? -2.516 -8.669 -13.069 1.00 50.47 110 PRO A C 1
ATOM 799 O O . PRO A 1 110 ? -2.625 -8.738 -11.847 1.00 50.47 110 PRO A O 1
ATOM 802 N N . ASP A 1 111 ? -1.651 -9.414 -13.751 1.00 59.78 111 ASP A N 1
ATOM 803 C CA . ASP A 1 111 ? -0.398 -9.831 -13.155 1.00 59.78 111 ASP A CA 1
ATOM 804 C C . ASP A 1 111 ? 0.203 -8.590 -12.485 1.00 59.78 111 ASP A C 1
ATOM 806 O O . ASP A 1 111 ? 0.113 -7.481 -13.024 1.00 59.78 111 ASP A O 1
ATOM 810 N N . SER A 1 112 ? 0.713 -8.762 -11.268 1.00 70.75 112 SER A N 1
ATOM 811 C CA . SER A 1 112 ? 1.339 -7.697 -10.481 1.00 70.75 112 SER A CA 1
ATOM 812 C C . SER A 1 112 ? 2.282 -6.857 -11.363 1.00 70.75 112 SER A C 1
ATOM 814 O O . SER A 1 112 ? 2.836 -7.384 -12.330 1.00 70.75 112 SER A O 1
ATOM 816 N N . VAL A 1 113 ? 2.467 -5.557 -11.099 1.00 76.25 113 VAL A N 1
ATOM 817 C CA . VAL A 1 113 ? 3.319 -4.696 -11.962 1.00 76.25 113 VAL A CA 1
ATOM 818 C C . VAL A 1 113 ? 4.696 -5.329 -12.142 1.00 76.25 113 VAL A C 1
ATOM 820 O O . VAL A 1 113 ? 5.239 -5.387 -13.244 1.00 76.25 113 VAL A O 1
ATOM 823 N N . LEU A 1 114 ? 5.197 -5.906 -11.052 1.00 75.88 114 LEU A N 1
ATOM 824 C CA . LEU A 1 114 ? 6.425 -6.681 -11.018 1.00 75.88 114 LEU A CA 1
ATOM 825 C C . LEU A 1 114 ? 6.368 -7.955 -11.865 1.00 75.88 114 LEU A C 1
ATOM 827 O O . LEU A 1 114 ? 7.365 -8.291 -12.486 1.00 75.88 114 LEU A O 1
ATOM 831 N N . ALA A 1 115 ? 5.241 -8.664 -11.897 1.00 78.75 115 ALA A N 1
ATOM 832 C CA . ALA A 1 115 ? 5.049 -9.852 -12.726 1.00 78.75 115 ALA A CA 1
ATOM 833 C C . ALA A 1 115 ? 4.925 -9.526 -14.225 1.00 78.75 115 ALA A C 1
ATOM 835 O O . ALA A 1 115 ? 5.436 -10.273 -15.049 1.00 78.75 115 ALA A O 1
ATOM 836 N N . ARG A 1 116 ? 4.283 -8.410 -14.592 1.00 82.12 116 ARG A N 1
ATOM 837 C CA . ARG A 1 116 ? 4.137 -7.991 -16.000 1.00 82.12 116 ARG A CA 1
ATOM 838 C C . ARG A 1 116 ? 5.443 -7.532 -16.624 1.00 82.12 116 ARG A C 1
ATOM 840 O O . ARG A 1 116 ? 5.668 -7.744 -17.810 1.00 82.12 116 ARG A O 1
ATOM 847 N N . LEU A 1 117 ? 6.252 -6.834 -15.837 1.00 80.06 117 LEU A N 1
ATOM 848 C CA . LEU A 1 117 ? 7.524 -6.275 -16.285 1.00 80.06 117 LEU A CA 1
ATOM 849 C C . LEU A 1 117 ? 8.686 -7.269 -16.124 1.00 80.06 117 LEU A C 1
ATOM 851 O O . LEU A 1 117 ? 9.804 -6.971 -16.554 1.00 80.06 117 LEU A O 1
ATOM 855 N N . ASP A 1 118 ? 8.417 -8.440 -15.538 1.00 80.31 118 ASP A N 1
ATOM 856 C CA . ASP A 1 118 ? 9.362 -9.542 -15.406 1.00 80.31 118 ASP A CA 1
ATOM 857 C C . ASP A 1 118 ? 9.759 -10.069 -16.792 1.00 80.31 118 ASP A C 1
ATOM 859 O O . ASP A 1 118 ? 8.926 -10.538 -17.565 1.00 80.31 118 ASP A O 1
ATOM 863 N N . ASP A 1 119 ? 11.044 -9.975 -17.118 1.00 77.88 119 ASP A N 1
ATOM 864 C CA . ASP A 1 119 ? 11.613 -10.459 -18.377 1.00 77.88 119 ASP A CA 1
ATOM 865 C C . ASP A 1 119 ? 12.245 -11.852 -18.253 1.00 77.88 119 ASP A C 1
ATOM 867 O O . ASP A 1 119 ? 12.777 -12.377 -19.229 1.00 77.88 119 ASP A O 1
ATOM 871 N N . GLY A 1 120 ? 12.228 -12.451 -17.056 1.00 77.62 120 GLY A N 1
ATOM 872 C CA . GLY A 1 120 ? 12.850 -13.749 -16.807 1.00 77.62 120 GLY A CA 1
ATOM 873 C C . GLY A 1 120 ? 14.382 -13.738 -16.841 1.00 77.62 120 GLY A C 1
ATOM 874 O O . GLY A 1 120 ? 14.988 -14.801 -16.703 1.00 77.62 120 GLY A O 1
ATOM 875 N N . SER A 1 121 ? 15.028 -12.576 -16.990 1.00 78.12 121 SER A N 1
ATOM 876 C CA . SER A 1 121 ? 16.487 -12.484 -17.116 1.00 78.12 121 SER A CA 1
ATOM 877 C C . SER A 1 121 ? 17.211 -12.989 -15.856 1.00 78.12 121 SER A C 1
ATOM 879 O O . SER A 1 121 ? 16.674 -12.917 -14.742 1.00 78.12 121 SER A O 1
ATOM 881 N N . PRO A 1 122 ? 18.432 -13.539 -15.980 1.00 78.19 122 PRO A N 1
ATOM 882 C CA . PRO A 1 122 ? 19.178 -13.994 -14.817 1.00 78.19 122 PRO A CA 1
ATOM 883 C C . PRO A 1 122 ? 19.520 -12.817 -13.889 1.00 78.19 122 PRO A C 1
ATOM 885 O O . PRO A 1 122 ? 19.924 -11.726 -14.315 1.00 78.19 122 PRO A O 1
ATOM 888 N N . VAL A 1 123 ? 19.337 -13.053 -12.593 1.00 81.81 123 VAL A N 1
ATOM 889 C CA . VAL A 1 123 ? 19.659 -12.113 -11.516 1.00 81.81 123 VAL A CA 1
ATOM 890 C C . VAL A 1 123 ? 20.883 -12.643 -10.781 1.00 81.81 123 VAL A C 1
ATOM 892 O O . VAL A 1 123 ? 21.037 -13.853 -10.638 1.00 81.81 123 VAL A O 1
ATOM 895 N N . ASP A 1 124 ? 21.765 -11.739 -10.362 1.00 80.00 124 ASP A N 1
ATOM 896 C CA . ASP A 1 124 ? 22.959 -12.105 -9.603 1.00 80.00 124 ASP A CA 1
ATOM 897 C C . ASP A 1 124 ? 22.542 -12.606 -8.206 1.00 80.0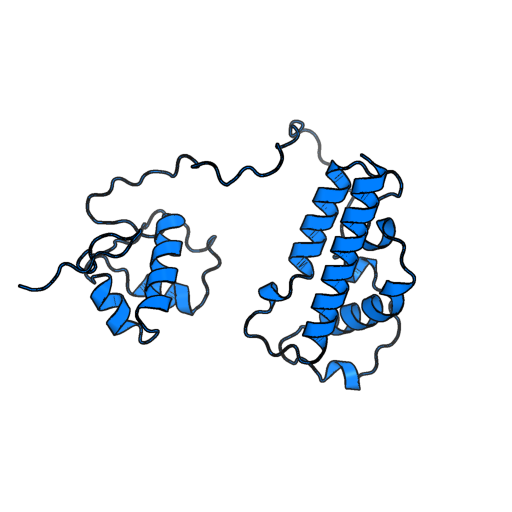0 124 ASP A C 1
ATOM 899 O O . ASP A 1 124 ? 21.841 -11.866 -7.506 1.00 80.00 124 ASP A O 1
ATOM 903 N N . PRO A 1 125 ? 22.931 -13.827 -7.792 1.00 76.31 125 PRO A N 1
ATOM 904 C CA . PRO A 1 125 ? 22.590 -14.359 -6.475 1.00 76.31 125 PRO A CA 1
ATOM 905 C C . PRO A 1 125 ? 23.121 -13.494 -5.324 1.00 76.31 125 PRO A C 1
ATOM 907 O O . PRO A 1 125 ? 22.449 -13.398 -4.303 1.00 76.31 125 PRO A O 1
ATOM 910 N N . VAL A 1 126 ? 24.243 -12.784 -5.500 1.00 79.62 126 VAL A N 1
ATOM 911 C CA . VAL A 1 126 ? 24.785 -11.869 -4.476 1.00 79.62 126 VAL A CA 1
ATOM 912 C C . VAL A 1 126 ? 23.801 -10.734 -4.185 1.00 79.62 126 VAL A C 1
ATOM 914 O O . VAL A 1 126 ? 23.620 -10.322 -3.044 1.00 79.62 126 VAL A O 1
ATOM 917 N N . ALA A 1 127 ? 23.087 -10.256 -5.207 1.00 74.88 127 ALA A N 1
ATOM 918 C CA . ALA A 1 127 ? 22.080 -9.215 -5.032 1.00 74.88 127 ALA A CA 1
ATOM 919 C C . ALA A 1 127 ? 20.826 -9.711 -4.282 1.00 74.88 127 ALA A C 1
ATOM 921 O O . ALA A 1 127 ? 20.051 -8.885 -3.803 1.00 74.88 127 ALA A O 1
ATOM 922 N N . LEU A 1 128 ? 20.606 -11.029 -4.182 1.00 77.88 128 LEU A N 1
ATOM 923 C CA . LEU A 1 128 ? 19.476 -11.639 -3.467 1.00 77.88 128 LEU A CA 1
ATOM 924 C C . LEU A 1 128 ? 19.755 -11.861 -1.972 1.00 77.88 128 LEU A C 1
ATOM 926 O O . LEU A 1 128 ? 18.801 -12.032 -1.207 1.00 77.88 128 LEU A O 1
ATOM 930 N N . GLU A 1 129 ? 21.024 -11.823 -1.550 1.00 79.94 129 GLU A N 1
ATOM 931 C CA . GLU A 1 129 ? 21.432 -11.927 -0.139 1.00 79.94 129 GLU A CA 1
ATOM 932 C C . GLU A 1 129 ? 20.956 -10.716 0.681 1.00 79.94 129 GLU A C 1
ATOM 934 O O . GLU A 1 129 ? 20.593 -10.840 1.852 1.00 79.94 129 GLU A O 1
ATOM 939 N N . GLU A 1 130 ? 20.865 -9.551 0.039 1.00 76.31 130 GLU A N 1
ATOM 940 C CA . GLU A 1 130 ? 20.337 -8.324 0.628 1.00 76.31 130 GLU A CA 1
ATOM 941 C C . GLU A 1 130 ? 18.833 -8.433 0.938 1.00 76.31 130 GLU A C 1
ATOM 943 O O . GLU A 1 130 ? 18.058 -9.092 0.241 1.00 76.31 130 GLU A O 1
ATOM 948 N N . GLY A 1 131 ? 18.383 -7.754 1.993 1.00 74.75 131 GLY A N 1
ATOM 949 C CA . GLY A 1 131 ? 16.965 -7.662 2.346 1.00 74.75 131 GLY A CA 1
ATOM 950 C C . GLY A 1 131 ? 16.286 -8.996 2.711 1.00 74.75 131 GLY A C 1
ATOM 951 O O . GLY A 1 131 ? 15.319 -9.373 2.047 1.00 74.75 131 GLY A O 1
ATOM 952 N N . PRO A 1 132 ? 16.754 -9.737 3.734 1.00 77.81 132 PRO A N 1
ATOM 953 C CA . PRO A 1 132 ? 16.276 -11.088 4.073 1.00 77.81 132 PRO A CA 1
ATOM 954 C C . PRO A 1 132 ? 14.769 -11.181 4.370 1.00 77.81 132 PRO A C 1
ATOM 956 O O . PRO A 1 132 ? 14.183 -12.247 4.220 1.00 77.81 132 PRO A O 1
ATOM 959 N N . ASP A 1 133 ? 14.126 -10.067 4.728 1.00 80.75 133 ASP A N 1
ATOM 960 C CA . ASP A 1 133 ? 12.692 -10.015 5.049 1.00 80.75 133 ASP A CA 1
ATOM 961 C C . ASP A 1 133 ? 11.777 -9.855 3.816 1.00 80.75 133 ASP A C 1
ATOM 963 O O . ASP A 1 133 ? 10.541 -9.751 3.938 1.00 80.75 133 ASP A O 1
ATOM 967 N N . LEU A 1 134 ? 12.379 -9.781 2.625 1.00 79.00 134 LEU A N 1
ATOM 968 C CA . LEU A 1 134 ? 11.693 -9.696 1.344 1.00 79.00 134 LEU A CA 1
ATOM 969 C C . LEU A 1 134 ? 11.667 -11.067 0.659 1.00 79.00 134 LEU A C 1
ATOM 971 O O . LEU A 1 134 ? 12.633 -11.820 0.709 1.00 79.00 134 LEU A O 1
ATOM 975 N N . ASP A 1 135 ? 10.555 -11.378 0.001 1.00 83.06 135 ASP A N 1
ATOM 976 C CA . ASP A 1 135 ? 10.404 -12.631 -0.736 1.00 83.06 135 ASP A CA 1
ATOM 977 C C . ASP A 1 135 ? 11.370 -12.679 -1.931 1.00 83.06 135 ASP A C 1
ATOM 979 O O . ASP A 1 135 ? 11.509 -11.695 -2.662 1.00 83.06 135 ASP A O 1
ATOM 983 N N . GLU A 1 136 ? 12.042 -13.811 -2.134 1.00 79.38 136 GLU A N 1
ATOM 984 C CA . GLU A 1 136 ? 13.086 -13.964 -3.152 1.00 79.38 136 GLU A CA 1
ATOM 985 C C . GLU A 1 136 ? 12.557 -13.729 -4.574 1.00 79.38 136 GLU A C 1
ATOM 987 O O . GLU A 1 136 ? 13.202 -13.056 -5.379 1.00 79.38 136 GLU A O 1
ATOM 992 N N . LEU A 1 137 ? 11.326 -14.152 -4.870 1.00 80.69 137 LEU A N 1
ATOM 993 C CA . LEU A 1 137 ? 10.693 -13.906 -6.165 1.00 80.69 137 LEU A CA 1
ATOM 994 C C . LEU A 1 137 ? 10.360 -12.417 -6.353 1.00 80.69 137 LEU A C 1
ATOM 996 O O . LEU A 1 137 ? 10.481 -11.884 -7.459 1.00 80.69 137 LEU A O 1
ATOM 1000 N N . VAL A 1 138 ? 10.017 -11.704 -5.277 1.00 82.19 138 VAL A N 1
ATOM 1001 C CA . VAL A 1 138 ? 9.843 -10.240 -5.302 1.00 82.19 138 VAL A CA 1
ATOM 1002 C C . VAL A 1 138 ? 11.184 -9.529 -5.500 1.00 82.19 138 VAL A C 1
ATOM 1004 O O . VAL A 1 138 ? 11.254 -8.598 -6.305 1.00 82.19 138 VAL A O 1
ATOM 1007 N N . LYS A 1 139 ? 12.259 -9.980 -4.840 1.00 85.19 139 LYS A N 1
ATOM 1008 C CA . LYS A 1 139 ? 13.623 -9.454 -5.034 1.00 85.19 139 LYS A CA 1
ATOM 1009 C C . LYS A 1 139 ? 14.070 -9.581 -6.486 1.00 85.19 139 LYS A C 1
ATOM 1011 O O . LYS A 1 139 ? 14.501 -8.598 -7.091 1.00 85.19 139 LYS A O 1
ATOM 1016 N N . MET A 1 140 ? 13.918 -10.774 -7.062 1.00 83.69 140 MET A N 1
ATOM 1017 C CA . MET A 1 140 ? 14.276 -11.040 -8.455 1.00 83.69 140 MET A CA 1
ATOM 1018 C C . MET A 1 140 ? 13.531 -10.100 -9.402 1.00 83.69 140 MET A C 1
ATOM 1020 O O . MET A 1 140 ? 14.151 -9.457 -10.251 1.00 83.69 140 MET A O 1
ATOM 1024 N N . ARG A 1 141 ? 12.215 -9.950 -9.217 1.00 85.12 141 ARG A N 1
ATOM 1025 C CA . ARG A 1 141 ? 11.405 -9.044 -10.037 1.00 85.12 141 ARG A CA 1
ATOM 1026 C C . ARG A 1 141 ? 11.822 -7.588 -9.882 1.00 85.12 141 ARG A C 1
ATOM 1028 O O . ARG A 1 141 ? 11.982 -6.906 -10.886 1.00 85.12 141 ARG A O 1
ATOM 1035 N N . LEU A 1 142 ? 12.057 -7.109 -8.660 1.00 85.19 142 LEU A N 1
ATOM 1036 C CA . LEU A 1 142 ? 12.526 -5.739 -8.425 1.00 85.19 142 LEU A CA 1
ATOM 1037 C C . LEU A 1 142 ? 13.830 -5.451 -9.173 1.00 85.19 142 LEU A C 1
ATOM 1039 O O . LEU A 1 142 ? 13.942 -4.418 -9.833 1.00 85.19 142 LEU A O 1
ATOM 1043 N N . LEU A 1 143 ? 14.791 -6.375 -9.124 1.00 86.06 143 LEU A N 1
ATOM 1044 C CA . LEU A 1 143 ? 16.070 -6.226 -9.817 1.00 86.06 143 LEU A CA 1
ATOM 1045 C C . LEU A 1 143 ? 15.891 -6.201 -11.338 1.00 86.06 143 LEU A C 1
ATOM 1047 O O . LEU A 1 143 ? 16.418 -5.298 -11.989 1.00 86.06 143 LEU A O 1
ATOM 1051 N N . ARG A 1 144 ? 15.095 -7.115 -11.901 1.00 85.94 144 ARG A N 1
ATOM 1052 C CA . ARG A 1 144 ? 14.788 -7.152 -13.343 1.00 85.94 144 ARG A CA 1
ATOM 1053 C C . ARG A 1 144 ? 14.108 -5.875 -13.822 1.00 85.94 144 ARG A C 1
ATOM 1055 O O . ARG A 1 144 ? 14.585 -5.224 -14.750 1.00 85.94 144 ARG A O 1
ATOM 1062 N N . VAL A 1 145 ? 13.042 -5.467 -13.138 1.00 84.81 145 VAL A N 1
ATOM 1063 C CA . VAL A 1 145 ? 12.283 -4.261 -13.486 1.00 84.81 145 VAL A CA 1
ATOM 1064 C C . VAL A 1 145 ? 13.155 -3.016 -13.354 1.00 84.81 145 VAL A C 1
ATOM 1066 O O . VAL A 1 145 ? 13.135 -2.167 -14.240 1.00 84.81 145 VAL A O 1
ATOM 1069 N N . SER A 1 146 ? 13.989 -2.923 -12.314 1.00 84.00 146 SER A N 1
ATOM 1070 C CA . SER A 1 146 ? 14.873 -1.767 -12.116 1.00 84.00 146 SER A CA 1
ATOM 1071 C C . SER A 1 146 ? 15.879 -1.554 -13.253 1.00 84.00 146 SER A C 1
ATOM 1073 O O . SER A 1 146 ? 16.184 -0.408 -13.577 1.00 84.00 146 SER A O 1
ATOM 1075 N N . ARG A 1 147 ? 16.356 -2.632 -13.894 1.00 83.62 147 ARG A N 1
ATOM 1076 C CA . ARG A 1 147 ? 17.265 -2.567 -15.053 1.00 83.62 147 ARG A CA 1
ATOM 1077 C C . ARG A 1 147 ? 16.570 -2.020 -16.298 1.00 83.62 147 ARG A C 1
ATOM 1079 O O . ARG A 1 147 ? 17.192 -1.313 -17.083 1.00 83.62 147 ARG A O 1
ATOM 1086 N N . ARG A 1 148 ? 15.286 -2.345 -16.470 1.00 82.50 148 ARG A N 1
ATOM 1087 C CA . ARG A 1 148 ? 14.471 -1.958 -17.633 1.00 82.50 148 ARG A CA 1
ATOM 1088 C C . ARG A 1 148 ? 13.758 -0.624 -17.459 1.00 82.50 148 ARG A C 1
ATOM 1090 O O . ARG A 1 148 ? 13.380 -0.015 -18.452 1.00 82.50 148 ARG A O 1
ATOM 1097 N N . LEU A 1 149 ? 13.620 -0.155 -16.220 1.00 82.25 149 LEU A N 1
ATOM 1098 C CA . LEU A 1 149 ? 12.953 1.090 -15.848 1.00 82.25 149 LEU A CA 1
ATOM 1099 C C . LEU A 1 149 ? 13.269 2.295 -16.759 1.00 82.25 149 LEU A C 1
ATOM 1101 O O . LEU A 1 149 ? 12.316 2.937 -17.187 1.00 82.25 149 LEU A O 1
ATOM 1105 N N . PRO A 1 150 ? 14.539 2.605 -17.111 1.00 78.94 150 PRO A N 1
ATOM 1106 C CA . PRO A 1 150 ? 14.846 3.758 -17.966 1.00 78.94 150 PRO A CA 1
ATOM 1107 C C . PRO A 1 150 ? 14.435 3.587 -19.437 1.00 78.94 150 PRO A C 1
ATOM 1109 O O . PRO A 1 150 ? 14.413 4.567 -20.175 1.00 78.94 150 PRO A O 1
ATOM 1112 N N . SER A 1 151 ? 14.148 2.364 -19.883 1.00 82.50 151 SER A N 1
ATOM 1113 C CA . SER A 1 151 ? 13.784 2.056 -21.272 1.00 82.50 151 SER A CA 1
ATOM 1114 C C . SER A 1 151 ? 12.282 1.855 -21.476 1.00 82.50 151 SER A C 1
ATOM 1116 O O . SER A 1 151 ? 11.845 1.758 -22.619 1.00 82.50 151 SER A O 1
ATOM 1118 N N . LEU A 1 152 ? 11.501 1.764 -20.397 1.00 83.81 152 LEU A N 1
ATOM 1119 C CA . LEU A 1 152 ? 10.062 1.518 -20.462 1.00 83.81 152 LEU A CA 1
ATOM 1120 C C . LEU A 1 152 ? 9.293 2.811 -20.725 1.00 83.81 152 LEU A C 1
ATOM 1122 O O . LEU A 1 152 ? 9.559 3.849 -20.115 1.00 83.81 152 LEU A O 1
ATOM 1126 N N . ALA A 1 153 ? 8.290 2.736 -21.597 1.00 86.94 153 ALA A N 1
ATOM 1127 C CA . ALA A 1 153 ? 7.402 3.867 -21.817 1.00 86.94 153 ALA A CA 1
ATOM 1128 C C . ALA A 1 153 ? 6.436 4.057 -20.624 1.00 86.94 153 ALA A C 1
ATOM 1130 O O . ALA A 1 153 ? 6.068 3.080 -19.967 1.00 86.94 153 ALA A O 1
ATOM 1131 N N . PRO A 1 154 ? 5.933 5.283 -20.365 1.00 83.69 154 PRO A N 1
ATOM 1132 C CA . PRO A 1 154 ? 5.035 5.550 -19.234 1.00 83.69 154 PRO A CA 1
ATOM 1133 C C . PRO A 1 154 ? 3.788 4.654 -19.181 1.00 83.69 154 PRO A C 1
ATOM 1135 O O . PRO A 1 154 ? 3.365 4.218 -18.112 1.00 83.69 154 PRO A O 1
ATOM 1138 N N . HIS A 1 155 ? 3.200 4.357 -20.343 1.00 80.62 155 HIS A N 1
ATOM 1139 C CA . HIS A 1 155 ? 2.007 3.516 -20.450 1.00 80.62 155 HIS A CA 1
ATOM 1140 C C . HIS A 1 155 ? 2.328 2.033 -20.209 1.00 80.62 155 HIS A C 1
ATOM 1142 O O . HIS A 1 155 ? 1.567 1.342 -19.537 1.00 80.62 155 HIS A O 1
ATOM 1148 N N . GLU A 1 156 ? 3.490 1.554 -20.658 1.00 85.00 156 GLU A N 1
ATOM 1149 C CA . GLU A 1 156 ? 3.964 0.193 -20.375 1.00 85.00 156 GLU A CA 1
ATOM 1150 C C . GLU A 1 156 ? 4.250 -0.005 -18.888 1.00 85.00 156 GLU A C 1
ATOM 1152 O O . GLU A 1 156 ? 3.885 -1.030 -18.313 1.00 85.00 156 GLU A O 1
ATOM 1157 N N . LEU A 1 157 ? 4.847 1.007 -18.259 1.00 85.25 157 LEU A N 1
ATOM 1158 C CA . LEU A 1 157 ? 5.196 1.012 -16.845 1.00 85.25 157 LEU A CA 1
ATOM 1159 C C . LEU A 1 157 ? 3.955 0.928 -15.941 1.00 85.25 157 LEU A C 1
ATOM 1161 O O . LEU A 1 157 ? 3.959 0.220 -14.936 1.00 85.25 157 LEU A O 1
ATOM 1165 N N . LEU A 1 158 ? 2.870 1.602 -16.330 1.00 83.62 158 LEU A N 1
ATOM 1166 C CA . LEU A 1 158 ? 1.561 1.496 -15.678 1.00 83.62 158 LEU A CA 1
ATOM 1167 C C . LEU A 1 158 ? 0.739 0.288 -16.154 1.00 83.62 158 LEU A C 1
ATOM 1169 O O . LEU A 1 158 ? -0.302 -0.013 -15.574 1.00 83.62 158 LEU A O 1
ATOM 1173 N N . GLY A 1 159 ? 1.187 -0.423 -17.190 1.00 84.75 159 GLY A N 1
ATOM 1174 C CA . GLY A 1 159 ? 0.475 -1.562 -17.766 1.00 84.75 159 GLY A CA 1
ATOM 1175 C C . GLY A 1 159 ? -0.840 -1.188 -18.452 1.00 84.75 159 GLY A C 1
ATOM 1176 O O . GLY A 1 159 ? -1.756 -2.013 -18.508 1.00 84.75 159 GLY A O 1
ATOM 1177 N N . VAL A 1 160 ? -0.936 0.039 -18.960 1.00 84.44 160 VAL A N 1
ATOM 1178 C CA . VAL A 1 160 ? -2.128 0.617 -19.591 1.00 84.44 160 VAL A CA 1
ATOM 1179 C C . VAL A 1 160 ? -1.929 0.806 -21.100 1.00 84.44 160 VAL A C 1
ATOM 1181 O O . VAL A 1 160 ? -0.794 0.933 -21.563 1.00 84.44 160 VAL A O 1
ATOM 1184 N N . PRO A 1 161 ? -3.018 0.846 -21.886 1.00 79.06 161 PRO A N 1
ATOM 1185 C CA . PRO A 1 161 ? -2.967 1.276 -23.281 1.00 79.06 161 PRO A CA 1
ATOM 1186 C C . PRO A 1 161 ? -2.406 2.699 -23.443 1.00 79.06 161 PRO A C 1
ATOM 1188 O O . PRO A 1 161 ? -2.532 3.534 -22.548 1.00 79.06 161 PRO A O 1
ATOM 1191 N N . ALA A 1 162 ? -1.816 2.998 -24.602 1.00 76.62 162 ALA A N 1
ATOM 1192 C CA . ALA A 1 162 ? -1.281 4.332 -24.900 1.00 76.62 162 ALA A CA 1
ATOM 1193 C C . ALA A 1 162 ? -2.369 5.420 -25.032 1.00 76.62 162 ALA A C 1
ATOM 1195 O O . ALA A 1 162 ? -2.059 6.608 -24.946 1.00 76.62 162 ALA A O 1
ATOM 1196 N N . ASP A 1 163 ? -3.618 5.006 -25.244 1.00 77.62 163 ASP A N 1
ATOM 1197 C CA . ASP A 1 163 ? -4.841 5.806 -25.350 1.00 77.62 163 ASP A CA 1
ATOM 1198 C C . ASP A 1 163 ? -5.741 5.687 -24.103 1.00 77.62 163 ASP A C 1
ATOM 1200 O O . ASP A 1 163 ? -6.912 6.067 -24.138 1.00 77.62 163 ASP A O 1
ATOM 1204 N N . ALA A 1 164 ? -5.210 5.148 -22.998 1.00 79.31 164 ALA A N 1
ATOM 1205 C CA . ALA A 1 164 ? -5.963 4.913 -21.772 1.00 79.31 164 ALA A CA 1
ATOM 1206 C C . ALA A 1 164 ? -6.589 6.194 -21.204 1.00 79.31 164 ALA A C 1
ATOM 1208 O O . ALA A 1 164 ? -5.920 7.203 -21.009 1.00 79.31 164 ALA A O 1
ATOM 1209 N N . ASP A 1 165 ? -7.871 6.127 -20.846 1.00 81.00 165 ASP A N 1
ATOM 1210 C CA . ASP A 1 165 ? -8.565 7.249 -20.219 1.00 81.00 165 ASP A CA 1
ATOM 1211 C C . ASP A 1 165 ? -8.043 7.552 -18.797 1.00 81.00 165 ASP A C 1
ATOM 1213 O O . ASP A 1 165 ? -7.457 6.710 -18.108 1.00 81.00 165 ASP A O 1
ATOM 1217 N N . ALA A 1 166 ? -8.306 8.768 -18.307 1.00 80.69 166 ALA A N 1
ATOM 1218 C CA . ALA A 1 166 ? -7.865 9.206 -16.978 1.00 80.69 166 ALA A CA 1
ATOM 1219 C C . ALA A 1 166 ? -8.342 8.276 -15.842 1.00 80.69 166 ALA A C 1
ATOM 1221 O O . ALA A 1 166 ? -7.665 8.118 -14.822 1.00 80.69 166 ALA A O 1
ATOM 1222 N N . LYS A 1 167 ? -9.498 7.622 -16.018 1.00 81.19 167 LYS A N 1
ATOM 1223 C CA . LYS A 1 167 ? -10.038 6.645 -15.064 1.00 81.19 167 LYS A CA 1
ATOM 1224 C C . LYS A 1 167 ? -9.171 5.382 -15.007 1.00 81.19 167 LYS A C 1
ATOM 1226 O O . LYS A 1 167 ? -8.867 4.901 -13.913 1.00 81.19 167 LYS A O 1
ATOM 1231 N N . THR A 1 168 ? -8.752 4.863 -16.157 1.00 81.19 168 THR A N 1
ATOM 1232 C CA . THR A 1 168 ? -7.870 3.696 -16.275 1.00 81.19 168 THR A CA 1
ATOM 1233 C C . THR A 1 168 ? -6.473 4.011 -15.756 1.00 81.19 168 THR A C 1
ATOM 1235 O O . THR A 1 168 ? -5.930 3.212 -14.992 1.00 81.19 168 THR A O 1
ATOM 1238 N N . LEU A 1 169 ? -5.940 5.201 -16.059 1.00 83.00 169 LEU A N 1
ATOM 1239 C CA . LEU A 1 169 ? -4.659 5.677 -15.523 1.00 83.00 169 LEU A CA 1
ATOM 1240 C C . LEU A 1 169 ? -4.655 5.684 -13.990 1.00 83.00 169 LEU A C 1
ATOM 1242 O O . LEU A 1 169 ? -3.773 5.089 -13.371 1.00 83.00 169 LEU A O 1
ATOM 1246 N N . LYS A 1 170 ? -5.681 6.279 -13.364 1.00 80.81 170 LYS A N 1
ATOM 1247 C CA . LYS A 1 170 ? -5.803 6.342 -11.894 1.00 80.81 170 LYS A CA 1
ATOM 1248 C C . LYS A 1 170 ? -5.914 4.961 -11.264 1.00 80.81 170 LYS A C 1
ATOM 1250 O O . LYS A 1 170 ? -5.281 4.691 -10.244 1.00 80.81 170 LYS A O 1
ATOM 1255 N N . LYS A 1 171 ? -6.698 4.068 -11.875 1.00 83.44 171 LYS A N 1
ATOM 1256 C CA . LYS A 1 171 ? -6.868 2.692 -11.393 1.00 83.44 171 LYS A CA 1
ATOM 1257 C C . LYS A 1 171 ? -5.555 1.907 -11.447 1.00 83.44 171 LYS A C 1
ATOM 1259 O O . LYS A 1 171 ? -5.223 1.224 -10.479 1.00 83.44 171 LYS A O 1
ATOM 1264 N N . ALA A 1 172 ? -4.821 2.013 -12.552 1.00 82.44 172 ALA A N 1
ATOM 1265 C CA . ALA A 1 172 ? -3.535 1.349 -12.731 1.00 82.44 172 ALA A CA 1
ATOM 1266 C C . ALA A 1 172 ? -2.474 1.893 -11.768 1.00 82.44 172 ALA A C 1
ATOM 1268 O O . ALA A 1 172 ? -1.816 1.114 -11.079 1.00 82.44 172 ALA A O 1
ATOM 1269 N N . TYR A 1 173 ? -2.385 3.219 -11.634 1.00 85.06 173 TYR A N 1
ATOM 1270 C CA . TYR A 1 173 ? -1.496 3.875 -10.678 1.00 85.06 173 TYR A CA 1
ATOM 1271 C C . TYR A 1 173 ? -1.773 3.433 -9.239 1.00 85.06 173 TYR A C 1
ATOM 1273 O O . TYR A 1 173 ? -0.852 3.054 -8.521 1.00 85.06 173 TYR A O 1
ATOM 1281 N N . PHE A 1 174 ? -3.039 3.413 -8.815 1.00 83.69 174 PHE A N 1
ATOM 1282 C CA . PHE A 1 174 ? -3.400 3.007 -7.456 1.00 83.69 174 PHE A CA 1
ATOM 1283 C C . PHE A 1 174 ? -3.048 1.539 -7.170 1.00 83.69 174 PHE A C 1
ATOM 1285 O O . PHE A 1 174 ? -2.548 1.216 -6.090 1.00 83.69 174 PHE A O 1
ATOM 1292 N N . ALA A 1 175 ? -3.267 0.647 -8.142 1.00 83.38 175 ALA A N 1
ATOM 1293 C CA . ALA A 1 175 ? -2.880 -0.758 -8.028 1.00 83.38 175 ALA A CA 1
ATOM 1294 C C . ALA A 1 175 ? -1.355 -0.918 -7.904 1.00 83.38 175 ALA A C 1
ATOM 1296 O O . ALA A 1 175 ? -0.883 -1.613 -7.005 1.00 83.38 175 ALA A O 1
ATOM 1297 N N . ALA A 1 176 ? -0.601 -0.221 -8.756 1.00 82.62 176 ALA A N 1
ATOM 1298 C CA . ALA A 1 176 ? 0.857 -0.224 -8.771 1.00 82.62 176 ALA A CA 1
ATOM 1299 C C . ALA A 1 176 ? 1.465 0.354 -7.483 1.00 82.62 176 ALA A C 1
ATOM 1301 O O . ALA A 1 176 ? 2.352 -0.245 -6.874 1.00 82.62 176 ALA A O 1
ATOM 1302 N N . SER A 1 177 ? 0.936 1.493 -7.034 1.00 82.69 177 SER A N 1
ATOM 1303 C CA . SER A 1 177 ? 1.316 2.176 -5.797 1.00 82.69 177 SER A CA 1
ATOM 1304 C C . SER A 1 177 ? 1.186 1.243 -4.596 1.00 82.69 177 SER A C 1
ATOM 1306 O O . SER A 1 177 ? 2.145 1.052 -3.856 1.00 82.69 177 SER A O 1
ATOM 1308 N N . LYS A 1 178 ? 0.050 0.551 -4.451 1.00 82.50 178 LYS A N 1
ATOM 1309 C CA . LYS A 1 178 ? -0.188 -0.384 -3.339 1.00 82.50 178 LYS A CA 1
ATOM 1310 C C . LYS A 1 178 ? 0.802 -1.555 -3.291 1.00 82.50 178 LYS A C 1
ATOM 1312 O O . LYS A 1 178 ? 1.066 -2.086 -2.210 1.00 82.50 178 LYS A O 1
ATOM 1317 N N . GLU A 1 179 ? 1.305 -1.987 -4.441 1.00 80.62 179 GLU A N 1
ATOM 1318 C CA . GLU A 1 179 ? 2.270 -3.082 -4.547 1.00 80.62 179 GLU A CA 1
ATOM 1319 C C . GLU A 1 179 ? 3.699 -2.626 -4.222 1.00 80.62 179 GLU A C 1
ATOM 1321 O O . GLU A 1 179 ? 4.428 -3.337 -3.530 1.00 80.62 179 GLU A O 1
ATOM 1326 N N . LEU A 1 180 ? 4.071 -1.431 -4.686 1.00 79.56 180 LEU A N 1
ATOM 1327 C CA . LEU A 1 180 ? 5.445 -0.922 -4.670 1.00 79.56 180 LEU A CA 1
ATOM 1328 C C . LEU A 1 180 ? 5.727 0.090 -3.553 1.00 79.56 180 LEU A C 1
ATOM 1330 O O . LEU A 1 180 ? 6.855 0.561 -3.428 1.00 79.56 180 LEU A O 1
ATOM 1334 N N . HIS A 1 181 ? 4.733 0.420 -2.726 1.00 79.62 181 HIS A N 1
ATOM 1335 C CA . HIS A 1 181 ? 4.907 1.378 -1.640 1.00 79.62 181 HIS A CA 1
ATOM 1336 C C . HIS A 1 181 ? 5.911 0.868 -0.585 1.00 79.62 181 HIS A C 1
ATOM 1338 O O . HIS A 1 181 ? 5.712 -0.226 -0.042 1.00 79.62 181 HIS A O 1
ATOM 1344 N N . PRO A 1 182 ? 6.934 1.657 -0.200 1.00 72.06 182 PRO A N 1
ATOM 1345 C CA . PRO A 1 182 ? 7.923 1.243 0.799 1.00 72.06 182 PRO A CA 1
ATOM 1346 C C . PRO A 1 182 ? 7.303 0.986 2.185 1.00 72.06 182 PRO A C 1
ATOM 1348 O O . PRO A 1 182 ? 7.693 0.027 2.848 1.00 72.06 182 PRO A O 1
ATOM 1351 N N . ASP A 1 183 ? 6.276 1.746 2.597 1.00 78.44 183 ASP A N 1
ATOM 1352 C CA . ASP A 1 183 ? 5.567 1.508 3.875 1.00 78.44 183 ASP A CA 1
ATOM 1353 C C . ASP A 1 183 ? 4.915 0.128 3.983 1.00 78.44 183 ASP A C 1
ATOM 1355 O O . ASP A 1 183 ? 4.703 -0.360 5.092 1.00 78.44 183 ASP A O 1
ATOM 1359 N N . ARG A 1 184 ? 4.630 -0.552 2.862 1.00 76.81 184 ARG A N 1
ATOM 1360 C CA . ARG A 1 184 ? 4.130 -1.937 2.901 1.00 76.81 184 ARG A CA 1
ATOM 1361 C C . ARG A 1 184 ? 5.123 -2.879 3.591 1.00 76.81 184 ARG A C 1
ATOM 1363 O O . ARG A 1 184 ? 4.741 -3.935 4.092 1.00 76.81 184 ARG A O 1
ATOM 1370 N N . PHE A 1 185 ? 6.388 -2.485 3.619 1.00 71.88 185 PHE A N 1
ATOM 1371 C CA . PHE A 1 185 ? 7.498 -3.225 4.187 1.00 71.88 185 PHE A CA 1
ATOM 1372 C C . PHE A 1 185 ? 8.120 -2.485 5.383 1.00 71.88 185 PHE A C 1
ATOM 1374 O O . PHE A 1 185 ? 9.291 -2.685 5.703 1.00 71.88 185 PHE A O 1
ATOM 1381 N N . PHE A 1 186 ? 7.350 -1.626 6.058 1.00 71.50 186 PHE A N 1
ATOM 1382 C CA . PHE A 1 186 ? 7.808 -0.927 7.256 1.00 71.50 186 PHE A CA 1
ATOM 1383 C C . PHE A 1 186 ? 8.264 -1.916 8.342 1.00 71.50 186 PHE A C 1
ATOM 1385 O O . PHE A 1 186 ? 7.599 -2.916 8.608 1.00 71.50 186 PHE A O 1
ATOM 1392 N N . GLY A 1 187 ? 9.414 -1.639 8.962 1.00 70.88 187 GLY A N 1
ATOM 1393 C CA . GLY A 1 187 ? 10.015 -2.505 9.983 1.00 70.88 187 GLY A CA 1
ATOM 1394 C C . GLY A 1 187 ? 10.717 -3.757 9.445 1.00 70.88 187 GLY A C 1
ATOM 1395 O O . GLY A 1 187 ? 11.233 -4.528 10.247 1.00 70.88 187 GLY A O 1
ATOM 1396 N N . LYS A 1 188 ? 10.765 -3.956 8.120 1.00 78.75 188 LYS A N 1
ATOM 1397 C CA . LYS A 1 188 ? 11.520 -5.040 7.481 1.00 78.75 188 LYS A CA 1
ATOM 1398 C C . LYS A 1 188 ? 12.917 -4.587 7.079 1.00 78.75 188 LYS A C 1
ATOM 1400 O O . LYS A 1 188 ? 13.108 -3.467 6.597 1.00 78.75 188 LYS A O 1
ATOM 1405 N N . ASN A 1 189 ? 13.884 -5.484 7.202 1.00 76.12 189 ASN A N 1
ATOM 1406 C CA . ASN A 1 189 ? 15.202 -5.315 6.628 1.00 76.12 189 ASN A CA 1
ATOM 1407 C C . ASN A 1 189 ? 15.140 -5.599 5.124 1.00 76.12 189 ASN A C 1
ATOM 1409 O O . ASN A 1 189 ? 15.129 -6.746 4.681 1.00 76.12 189 ASN A O 1
ATOM 1413 N N . LEU A 1 190 ? 15.064 -4.520 4.349 1.00 77.88 190 LEU A N 1
ATOM 1414 C CA . LEU A 1 190 ? 15.028 -4.542 2.887 1.00 77.88 190 LEU A CA 1
ATOM 1415 C C . LEU A 1 190 ? 16.403 -4.310 2.254 1.00 77.88 190 LEU A C 1
ATOM 1417 O O . LEU A 1 190 ? 16.524 -4.449 1.042 1.00 77.88 190 LEU A O 1
ATOM 1421 N N . GLY A 1 191 ? 17.420 -3.918 3.027 1.00 82.69 191 GLY A N 1
ATOM 1422 C CA . GLY A 1 191 ? 18.723 -3.522 2.486 1.00 82.69 191 GLY A CA 1
ATOM 1423 C C . GLY A 1 191 ? 18.595 -2.550 1.301 1.00 82.69 191 GLY A C 1
ATOM 1424 O O . GLY A 1 191 ? 17.826 -1.583 1.337 1.00 82.69 191 GLY A O 1
ATOM 1425 N N . THR A 1 192 ? 19.297 -2.849 0.207 1.00 81.38 192 THR A N 1
ATOM 1426 C CA . THR A 1 192 ? 19.273 -2.071 -1.047 1.00 81.38 192 THR A CA 1
ATOM 1427 C C . THR A 1 192 ? 17.911 -2.068 -1.759 1.00 81.38 192 THR A C 1
ATOM 1429 O O . THR A 1 192 ? 17.619 -1.150 -2.532 1.00 81.38 192 THR A O 1
ATOM 1432 N N . PHE A 1 193 ? 17.031 -3.037 -1.482 1.00 84.19 193 PHE A N 1
ATOM 1433 C CA . PHE A 1 193 ? 15.710 -3.120 -2.116 1.00 84.19 193 PHE A CA 1
ATOM 1434 C C . PHE A 1 193 ? 14.782 -1.976 -1.721 1.00 84.19 193 PHE A C 1
ATOM 1436 O O . PHE A 1 193 ? 13.889 -1.637 -2.495 1.00 84.19 193 PHE A O 1
ATOM 1443 N N . ARG A 1 194 ? 15.010 -1.327 -0.571 1.00 81.81 194 ARG A N 1
ATOM 1444 C CA . ARG A 1 194 ? 14.271 -0.114 -0.196 1.00 81.81 194 ARG A CA 1
ATOM 1445 C C . ARG A 1 194 ? 14.469 0.998 -1.226 1.00 81.81 194 ARG A C 1
ATOM 1447 O O . ARG A 1 194 ? 13.496 1.533 -1.744 1.00 81.81 194 ARG A O 1
ATOM 1454 N N . SER A 1 195 ? 15.720 1.287 -1.575 1.00 84.06 195 SER A N 1
ATOM 1455 C CA . SER A 1 195 ? 16.062 2.313 -2.564 1.00 84.06 195 SER A CA 1
ATOM 1456 C C . SER A 1 195 ? 15.562 1.948 -3.965 1.00 84.06 195 SER A C 1
ATOM 1458 O O . SER A 1 195 ? 15.200 2.828 -4.746 1.00 84.06 195 SER A O 1
ATOM 1460 N N . LEU A 1 196 ? 15.514 0.650 -4.295 1.00 84.94 196 LEU A N 1
ATOM 1461 C CA . LEU A 1 196 ? 14.915 0.168 -5.543 1.00 84.94 196 LEU A CA 1
ATOM 1462 C C . LEU A 1 196 ? 13.396 0.375 -5.561 1.00 84.94 196 LEU A C 1
ATOM 1464 O O . LEU A 1 196 ? 12.877 0.881 -6.553 1.00 84.94 196 LEU A O 1
ATOM 1468 N N . LEU A 1 197 ? 12.697 0.042 -4.473 1.00 83.62 197 LEU A N 1
ATOM 1469 C CA . LEU A 1 197 ? 11.257 0.275 -4.323 1.00 83.62 197 LEU A CA 1
ATOM 1470 C C . LEU A 1 197 ? 10.918 1.762 -4.446 1.00 83.62 197 LEU A C 1
ATOM 1472 O O . LEU A 1 197 ? 10.044 2.120 -5.229 1.00 83.62 197 LEU A O 1
ATOM 1476 N N . GLU A 1 198 ? 11.649 2.631 -3.747 1.00 84.06 198 GLU A N 1
ATOM 1477 C CA . GLU A 1 198 ? 11.473 4.087 -3.831 1.00 84.06 198 GLU A CA 1
ATOM 1478 C C . GLU A 1 198 ? 11.679 4.601 -5.267 1.00 84.06 198 GLU A C 1
ATOM 1480 O O . GLU A 1 198 ? 10.888 5.407 -5.764 1.00 84.06 198 GLU A O 1
ATOM 1485 N N . ARG A 1 199 ? 12.692 4.087 -5.978 1.00 85.56 199 ARG A N 1
ATOM 1486 C CA . ARG A 1 199 ? 12.955 4.439 -7.382 1.00 85.56 199 ARG A CA 1
ATOM 1487 C C . ARG A 1 199 ? 11.836 3.984 -8.319 1.00 85.56 199 ARG A C 1
ATOM 1489 O O . ARG A 1 199 ? 11.414 4.761 -9.173 1.00 85.56 199 ARG A O 1
ATOM 1496 N N . LEU A 1 200 ? 11.354 2.750 -8.171 1.00 85.25 200 LEU A N 1
ATOM 1497 C CA . LEU A 1 200 ? 10.247 2.221 -8.974 1.00 85.25 200 LEU A CA 1
ATOM 1498 C C . LEU A 1 200 ? 8.952 2.989 -8.710 1.00 85.25 200 LEU A C 1
ATOM 1500 O O . LEU A 1 200 ? 8.258 3.373 -9.648 1.00 85.25 200 LEU A O 1
ATOM 1504 N N . PHE A 1 201 ? 8.647 3.246 -7.439 1.00 85.12 201 PHE A N 1
ATOM 1505 C CA . PHE A 1 201 ? 7.468 4.003 -7.035 1.00 85.12 201 PHE A CA 1
ATOM 1506 C C . PHE A 1 201 ? 7.467 5.413 -7.632 1.00 85.12 201 PHE A C 1
ATOM 1508 O O . PHE A 1 201 ? 6.458 5.873 -8.177 1.00 85.12 201 PHE A O 1
ATOM 1515 N N . ARG A 1 202 ? 8.621 6.084 -7.585 1.00 86.56 202 ARG A N 1
ATOM 1516 C CA . ARG A 1 202 ? 8.802 7.392 -8.209 1.00 86.56 202 ARG A CA 1
ATOM 1517 C C . ARG A 1 202 ? 8.590 7.335 -9.721 1.00 86.56 202 ARG A C 1
ATOM 1519 O O . ARG A 1 202 ? 7.830 8.146 -10.234 1.00 86.56 202 ARG A O 1
ATOM 1526 N N . ALA A 1 203 ? 9.181 6.362 -10.415 1.00 85.94 203 ALA A N 1
ATOM 1527 C CA . ALA A 1 203 ? 9.006 6.209 -11.861 1.00 85.94 203 ALA A CA 1
ATOM 1528 C C . ALA A 1 203 ? 7.533 6.007 -12.257 1.00 85.94 203 ALA A C 1
ATOM 1530 O O . ALA A 1 203 ? 7.070 6.577 -13.241 1.00 85.94 203 ALA A O 1
ATOM 1531 N N . ILE A 1 204 ? 6.771 5.245 -11.467 1.00 85.31 204 ILE A N 1
ATOM 1532 C CA . ILE A 1 204 ? 5.335 5.022 -11.701 1.00 85.31 204 ILE A CA 1
ATOM 1533 C C . ILE A 1 204 ? 4.509 6.278 -11.459 1.00 85.31 204 ILE A C 1
ATOM 1535 O O . ILE A 1 204 ? 3.560 6.539 -12.198 1.00 85.31 204 ILE A O 1
ATOM 1539 N N . SER A 1 205 ? 4.889 7.076 -10.465 1.00 86.81 205 SER A N 1
ATOM 1540 C CA . SER A 1 205 ? 4.243 8.362 -10.198 1.00 86.81 205 SER A CA 1
ATOM 1541 C C . SER A 1 205 ? 4.520 9.362 -11.324 1.00 86.81 205 SER A C 1
ATOM 1543 O O . SER A 1 205 ? 3.585 9.952 -11.857 1.00 86.81 205 SER A O 1
ATOM 1545 N N . GLU A 1 206 ? 5.772 9.469 -11.777 1.00 86.62 206 GLU A N 1
ATOM 1546 C CA . GLU A 1 206 ? 6.156 10.321 -12.912 1.00 86.62 206 GLU A CA 1
ATOM 1547 C C . GLU A 1 206 ? 5.463 9.887 -14.217 1.00 86.62 206 GLU A C 1
ATOM 1549 O O . GLU A 1 206 ? 4.980 10.726 -14.984 1.00 86.62 206 GLU A O 1
ATOM 1554 N N . ALA A 1 207 ? 5.348 8.578 -14.463 1.00 86.62 207 ALA A N 1
ATOM 1555 C CA . ALA A 1 207 ? 4.626 8.042 -15.613 1.00 86.62 207 ALA A CA 1
ATOM 1556 C C . ALA A 1 207 ? 3.132 8.390 -15.575 1.00 86.62 207 ALA A C 1
ATOM 1558 O O . ALA A 1 207 ? 2.571 8.794 -16.596 1.00 86.62 207 ALA A O 1
ATOM 1559 N N . PHE A 1 208 ? 2.502 8.276 -14.403 1.00 86.56 208 PHE A N 1
ATOM 1560 C CA . PHE A 1 208 ? 1.101 8.639 -14.211 1.00 86.56 208 PHE A CA 1
ATOM 1561 C C . PHE A 1 208 ? 0.869 10.126 -14.472 1.00 86.56 208 PHE A C 1
ATOM 1563 O O . PHE A 1 208 ? 0.012 10.463 -15.284 1.00 86.56 208 PHE A O 1
ATOM 1570 N N . GLU A 1 209 ? 1.671 11.005 -13.869 1.00 86.44 209 GLU A N 1
ATOM 1571 C CA . GLU A 1 209 ? 1.563 12.454 -14.076 1.00 86.44 209 GLU A CA 1
ATOM 1572 C C . GLU A 1 209 ? 1.771 12.848 -15.543 1.00 86.44 209 GLU A C 1
ATOM 1574 O O . GLU A 1 209 ? 1.080 13.724 -16.064 1.00 86.44 209 GLU A O 1
ATOM 1579 N N . THR A 1 210 ? 2.714 12.197 -16.229 1.00 87.12 210 THR A N 1
ATOM 1580 C CA . THR A 1 210 ? 2.996 12.454 -17.649 1.00 87.12 210 THR A CA 1
ATOM 1581 C C . THR A 1 210 ? 1.811 12.071 -18.533 1.00 87.12 210 THR A C 1
ATOM 1583 O O . THR A 1 210 ? 1.451 12.820 -19.442 1.00 87.12 210 THR A O 1
ATOM 1586 N N . LEU A 1 211 ? 1.189 10.918 -18.273 1.00 84.25 211 LEU A N 1
ATOM 1587 C CA . LEU A 1 211 ? 0.014 10.472 -19.020 1.00 84.25 211 LEU A CA 1
ATOM 1588 C C . LEU A 1 211 ? -1.226 11.299 -18.670 1.00 84.25 211 LEU A C 1
ATOM 1590 O O . LEU A 1 211 ? -1.966 11.672 -19.573 1.00 84.25 211 LEU A O 1
ATOM 1594 N N . GLU A 1 212 ? -1.429 11.651 -17.399 1.00 83.75 212 GLU A N 1
ATOM 1595 C CA . GLU A 1 212 ? -2.555 12.490 -16.975 1.00 83.75 212 GLU A CA 1
ATOM 1596 C C . GLU A 1 212 ? -2.493 13.874 -17.640 1.00 83.75 212 GLU A C 1
ATOM 1598 O O . GLU A 1 212 ? -3.496 14.324 -18.188 1.00 83.75 212 GLU A O 1
ATOM 1603 N N . LYS A 1 213 ? -1.307 14.500 -17.715 1.00 82.19 213 LYS A N 1
ATOM 1604 C CA . LYS A 1 213 ? -1.098 15.774 -18.434 1.00 82.19 213 LYS A CA 1
ATOM 1605 C C . LYS A 1 213 ? -1.359 15.691 -19.937 1.00 82.19 213 LYS A C 1
ATOM 1607 O O . LYS A 1 213 ? -1.696 16.698 -20.538 1.00 82.19 213 LYS A O 1
ATOM 1612 N N . LYS A 1 214 ? -1.167 14.525 -20.558 1.00 76.50 214 LYS A N 1
ATOM 1613 C CA . LYS A 1 214 ? -1.420 14.324 -21.995 1.00 76.50 214 LYS A CA 1
ATOM 1614 C C . LYS A 1 214 ? -2.917 14.178 -22.308 1.00 76.50 214 LYS A C 1
ATOM 1616 O O . LYS A 1 214 ? -3.313 14.365 -23.455 1.00 76.50 214 LYS A O 1
ATOM 1621 N N . HIS A 1 215 ? -3.721 13.814 -21.308 1.00 65.88 215 HIS A N 1
ATOM 1622 C CA . HIS A 1 215 ? -5.168 13.608 -21.422 1.00 65.88 215 HIS A CA 1
ATOM 1623 C C . HIS A 1 215 ? -6.017 14.791 -20.920 1.00 65.88 215 HIS A C 1
ATOM 1625 O O . HIS A 1 215 ? -7.234 14.756 -21.112 1.00 65.88 215 HIS A O 1
ATOM 1631 N N . GLY A 1 216 ? -5.409 15.789 -20.269 1.00 52.22 216 GLY A N 1
ATOM 1632 C CA . GLY A 1 216 ? -6.050 17.045 -19.854 1.00 52.22 216 GLY A CA 1
ATOM 1633 C C . GLY A 1 216 ? -5.821 18.166 -20.856 1.00 52.22 216 GLY A C 1
ATOM 1634 O O . GLY A 1 216 ? -6.741 19.001 -20.987 1.00 52.22 216 GLY A O 1
#

Foldseek 3Di:
DDDQDADVQAGTQQWQKAFDPVDDVVVVPDDPLLVVLLVQNHSPAGNNRSQVVSVPHSVVSSVSVNVCVVSQRIDTVPDDRPPDPDDDDPDDPDDDDDDDDDDDDDDDDDDALLRLQDPVDDDDVVQQVAFPVDDSSSSNSLVSNLVCLVVDALCVSLVHDLPDALVSLVVSLVRNCVVLPLVVQPPTRRGCVSVSSVVSNVSNVVSSVVSNVVND

Secondary structure (DSSP, 8-state):
----PEETTTEETT---EE-TTS-TTTS---HHHHHHHTT-SSSS-HHHHHHHHSS-HHHHHHHHHHHHHTTSEE-TT--------PPPSPPPP-PPPPP------------HHHHS-------THHHHS-TTS-HHHHHHHHHHHHHGGGS-HHHHHT--TT--HHHHHHHHHHHHHHH-GGGGTTS--TTHHHHHHHHHHHHHHHHHHHHHHH-

Radius of gyration: 22.98 Å; chains: 1; bounding box: 50×32×68 Å